Protein AF-M4DSP1-F1 (afdb_monomer_lite)

Organism: Brassica campestris (NCBI:txid3711)

Structure (mmCIF, N/CA/C/O backbone):
data_AF-M4DSP1-F1
#
_entry.id   AF-M4DSP1-F1
#
loop_
_atom_si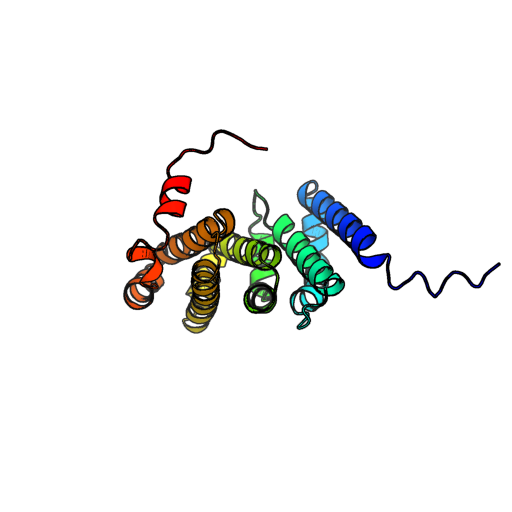te.group_PDB
_atom_site.id
_atom_site.type_symbol
_atom_site.label_atom_id
_atom_site.label_alt_id
_atom_site.label_comp_id
_atom_site.label_asym_id
_atom_site.label_entity_id
_atom_site.label_seq_id
_atom_site.pdbx_PDB_ins_code
_atom_site.Cartn_x
_atom_site.Cartn_y
_atom_site.Cartn_z
_atom_site.occupancy
_atom_site.B_iso_or_equiv
_atom_site.auth_seq_id
_atom_site.auth_comp_id
_atom_site.auth_asym_id
_atom_site.auth_atom_id
_atom_site.pdbx_PDB_model_num
ATOM 1 N N . MET A 1 1 ? 12.365 43.426 -16.213 1.00 35.31 1 MET A N 1
ATOM 2 C CA . MET A 1 1 ? 13.052 42.113 -16.230 1.00 35.31 1 MET A CA 1
ATOM 3 C C . MET A 1 1 ? 12.068 41.027 -15.785 1.00 35.31 1 MET A C 1
ATOM 5 O O . MET A 1 1 ? 12.216 40.420 -14.736 1.00 35.31 1 MET A O 1
ATOM 9 N N . ILE A 1 2 ? 10.994 40.877 -16.568 1.00 25.33 2 ILE A N 1
ATOM 10 C CA . ILE A 1 2 ? 9.759 40.142 -16.230 1.00 25.33 2 ILE A CA 1
ATOM 11 C C . ILE A 1 2 ? 9.630 38.838 -17.046 1.00 25.33 2 ILE A C 1
ATOM 13 O O . ILE A 1 2 ? 8.720 38.054 -16.828 1.00 25.33 2 ILE A O 1
ATOM 17 N N . ILE A 1 3 ? 10.596 38.520 -17.909 1.00 23.38 3 ILE A N 1
ATOM 18 C CA . ILE A 1 3 ? 10.571 37.312 -18.747 1.00 23.38 3 ILE A CA 1
ATOM 19 C C . ILE A 1 3 ? 11.774 36.436 -18.384 1.00 23.38 3 ILE A C 1
ATOM 21 O O . ILE A 1 3 ? 12.737 36.297 -19.126 1.00 23.38 3 ILE A O 1
ATOM 25 N N . LYS A 1 4 ? 11.739 35.925 -17.153 1.00 28.64 4 LYS A N 1
ATOM 26 C CA . LYS A 1 4 ? 12.544 34.783 -16.685 1.00 28.64 4 LYS A CA 1
ATOM 27 C C . LYS A 1 4 ? 11.719 33.920 -15.716 1.00 28.64 4 LYS A C 1
ATOM 29 O O . LYS A 1 4 ? 12.228 33.370 -14.755 1.00 28.64 4 LYS A O 1
ATOM 34 N N . ARG A 1 5 ? 10.394 33.912 -15.923 1.00 33.03 5 ARG A N 1
ATOM 35 C CA . ARG A 1 5 ? 9.385 33.398 -14.981 1.00 33.03 5 ARG A CA 1
ATOM 36 C C . ARG A 1 5 ? 8.471 32.327 -15.588 1.00 33.03 5 ARG A C 1
ATOM 38 O O . ARG A 1 5 ? 7.420 32.058 -15.024 1.00 33.03 5 ARG A O 1
ATOM 45 N N . VAL A 1 6 ? 8.848 31.746 -16.730 1.00 29.89 6 VAL A N 1
ATOM 46 C CA . VAL A 1 6 ? 8.009 30.757 -17.437 1.00 29.89 6 VAL A CA 1
ATOM 47 C C . VAL A 1 6 ? 8.780 29.494 -17.858 1.00 29.89 6 VAL A C 1
ATOM 49 O O . VAL A 1 6 ? 8.179 28.428 -17.852 1.00 29.89 6 VAL A O 1
ATOM 52 N N . ASP A 1 7 ? 10.103 29.546 -18.067 1.00 25.59 7 ASP A N 1
ATOM 53 C CA . ASP A 1 7 ? 10.891 28.342 -18.415 1.00 25.59 7 ASP A CA 1
ATOM 54 C C . ASP A 1 7 ? 11.457 27.557 -17.210 1.00 25.59 7 ASP A C 1
ATOM 56 O O . ASP A 1 7 ? 11.808 26.386 -17.342 1.00 25.59 7 ASP A O 1
ATOM 60 N N . ASP A 1 8 ? 11.452 28.127 -15.999 1.00 30.69 8 ASP A N 1
ATOM 61 C CA . ASP A 1 8 ? 11.937 27.451 -14.775 1.00 30.69 8 ASP A CA 1
ATOM 62 C C . ASP A 1 8 ? 10.885 26.543 -14.098 1.00 30.69 8 ASP A C 1
ATOM 64 O O . ASP A 1 8 ? 11.079 26.063 -12.974 1.00 30.69 8 ASP A O 1
ATOM 68 N N . LEU A 1 9 ? 9.758 26.277 -14.771 1.00 36.09 9 LEU A N 1
ATOM 69 C CA . LEU A 1 9 ? 8.684 25.439 -14.230 1.00 36.09 9 LEU A CA 1
ATOM 70 C C . LEU A 1 9 ? 8.892 23.933 -14.460 1.00 36.09 9 LEU A C 1
ATOM 72 O O . LEU A 1 9 ? 8.188 23.141 -13.845 1.00 36.09 9 LEU A O 1
ATOM 76 N N . HIS A 1 10 ? 9.848 23.511 -15.296 1.00 39.12 10 HIS A N 1
ATOM 77 C CA . HIS A 1 10 ? 10.003 22.088 -15.646 1.00 39.12 10 HIS A CA 1
ATOM 78 C C . HIS A 1 10 ? 11.045 21.310 -14.823 1.00 39.12 10 HIS A C 1
ATOM 80 O O . HIS A 1 10 ? 10.949 20.089 -14.748 1.00 39.12 10 HIS A O 1
ATOM 86 N N . ASN A 1 11 ? 11.988 21.974 -14.140 1.00 39.09 11 ASN A N 1
ATOM 87 C CA . ASN A 1 11 ? 13.101 21.286 -13.455 1.00 39.09 11 ASN A CA 1
ATOM 88 C C . ASN A 1 11 ? 13.122 21.426 -11.920 1.00 39.09 11 ASN A C 1
ATOM 90 O O . ASN A 1 11 ? 13.936 20.780 -11.262 1.00 39.09 11 ASN A O 1
ATOM 94 N N . THR A 1 12 ? 12.215 22.210 -11.331 1.00 41.31 12 THR A N 1
ATOM 95 C CA . THR A 1 12 ? 12.248 22.552 -9.888 1.00 41.31 12 THR A CA 1
ATOM 96 C C . THR A 1 12 ? 11.113 21.922 -9.074 1.00 41.31 12 THR A C 1
ATOM 98 O O . THR A 1 12 ? 11.076 22.040 -7.849 1.00 41.31 12 THR A O 1
ATOM 101 N N . ILE A 1 13 ? 10.182 21.232 -9.733 1.00 50.69 13 ILE A N 1
ATOM 102 C CA . ILE A 1 13 ? 9.041 20.585 -9.074 1.00 50.69 13 ILE A CA 1
ATOM 103 C C . ILE A 1 13 ? 9.476 19.409 -8.171 1.00 50.69 13 ILE A C 1
ATOM 105 O O . ILE A 1 13 ? 8.942 19.322 -7.069 1.00 50.69 13 ILE A O 1
ATOM 109 N N . PRO A 1 14 ? 10.468 18.552 -8.512 1.00 53.66 14 PRO A N 1
ATOM 110 C CA . PRO A 1 14 ? 10.760 17.371 -7.695 1.00 53.66 14 PRO A CA 1
ATOM 111 C C . PRO A 1 14 ? 11.237 17.683 -6.269 1.00 53.66 14 PRO A C 1
ATOM 113 O O . PRO A 1 14 ? 10.830 16.995 -5.346 1.00 53.66 14 PRO A O 1
ATOM 116 N N . SER A 1 15 ? 12.055 18.718 -6.050 1.00 51.09 15 SER A N 1
ATOM 117 C CA . SER A 1 15 ? 12.641 19.008 -4.725 1.00 51.09 15 SER A CA 1
ATOM 118 C C . SER A 1 15 ? 11.762 19.897 -3.836 1.00 51.09 15 SER A C 1
ATOM 120 O O . SER A 1 15 ? 11.715 19.729 -2.614 1.00 51.09 15 SER A O 1
ATOM 122 N N . THR A 1 16 ? 11.034 20.845 -4.429 1.00 55.81 16 THR A N 1
ATOM 123 C CA . THR A 1 16 ? 10.108 21.723 -3.691 1.00 55.81 16 THR A CA 1
ATOM 124 C C . THR A 1 16 ? 8.801 21.013 -3.342 1.00 55.81 16 THR A C 1
ATOM 126 O O . THR A 1 16 ? 8.257 21.210 -2.255 1.00 55.81 16 THR A O 1
ATOM 129 N N . PHE A 1 17 ? 8.314 20.133 -4.217 1.00 61.12 17 PHE A N 1
ATOM 130 C CA . PHE A 1 17 ? 7.142 19.312 -3.930 1.00 61.12 17 PHE A CA 1
ATOM 131 C C . PHE A 1 17 ? 7.431 18.268 -2.846 1.00 61.12 17 PHE A C 1
ATOM 133 O O . PHE A 1 17 ? 6.652 18.120 -1.910 1.00 61.12 17 PHE A O 1
ATOM 140 N N . ASP A 1 18 ? 8.585 17.601 -2.907 1.00 61.12 18 ASP A N 1
ATOM 141 C CA . ASP A 1 18 ? 8.962 16.594 -1.910 1.00 61.12 18 ASP A CA 1
ATOM 142 C C . ASP A 1 18 ? 9.133 17.221 -0.513 1.00 61.12 18 ASP A C 1
ATOM 144 O O . ASP A 1 18 ? 8.544 16.762 0.465 1.00 61.12 18 ASP A O 1
ATOM 148 N N . SER A 1 19 ? 9.803 18.378 -0.426 1.00 63.75 19 SER A N 1
ATOM 149 C CA . SER A 1 19 ? 9.938 19.117 0.841 1.00 63.75 19 SER A CA 1
ATOM 150 C C . SER A 1 19 ? 8.605 19.634 1.397 1.00 63.75 19 SER A C 1
ATOM 152 O O . SER A 1 19 ? 8.373 19.561 2.606 1.00 63.75 19 SER A O 1
ATOM 154 N N . THR A 1 20 ? 7.687 20.115 0.553 1.00 71.12 20 THR A N 1
ATOM 155 C CA . THR A 1 20 ? 6.356 20.557 1.008 1.00 71.12 20 THR A CA 1
ATOM 156 C C . THR A 1 20 ? 5.481 19.394 1.474 1.00 71.12 20 THR A C 1
ATOM 158 O O . THR A 1 20 ? 4.843 19.505 2.524 1.00 71.12 20 THR A O 1
ATOM 161 N N . LEU A 1 21 ? 5.493 18.256 0.774 1.00 74.06 21 LEU A N 1
ATOM 162 C CA . LEU A 1 21 ? 4.788 17.048 1.208 1.00 74.06 21 LEU A CA 1
ATOM 163 C C . LEU A 1 21 ? 5.369 16.452 2.488 1.00 74.06 21 LEU A C 1
ATOM 165 O O . LEU A 1 21 ? 4.619 15.972 3.344 1.00 74.06 21 LEU A O 1
ATOM 169 N N . GLN A 1 22 ? 6.687 16.506 2.656 1.00 68.06 22 GLN A N 1
ATOM 170 C CA . GLN A 1 22 ? 7.340 16.040 3.870 1.00 68.06 22 GLN A CA 1
ATOM 171 C C . GLN A 1 22 ? 7.019 16.941 5.066 1.00 68.06 22 GLN A C 1
ATOM 173 O O . GLN A 1 22 ? 6.703 16.439 6.150 1.00 68.06 22 GLN A O 1
ATOM 178 N N . ASN A 1 23 ? 6.984 18.260 4.866 1.00 72.44 23 ASN A N 1
ATOM 179 C CA . ASN A 1 23 ? 6.530 19.208 5.884 1.00 72.44 23 ASN A CA 1
ATOM 180 C C . ASN A 1 23 ? 5.064 18.958 6.264 1.00 72.44 23 ASN A C 1
ATOM 182 O O . ASN A 1 23 ? 4.754 18.824 7.448 1.00 72.44 23 ASN A O 1
ATOM 186 N N . LEU A 1 24 ? 4.177 18.792 5.276 1.00 74.75 24 LEU A N 1
ATOM 187 C CA . LEU A 1 24 ? 2.768 18.458 5.504 1.00 74.75 24 LEU A CA 1
ATOM 188 C C . LEU A 1 24 ? 2.621 17.156 6.306 1.00 74.75 24 LEU A C 1
ATOM 190 O O . LEU A 1 24 ? 1.900 17.115 7.303 1.00 74.75 24 LEU A O 1
ATOM 194 N N . SER A 1 25 ? 3.345 16.108 5.910 1.00 70.62 25 SER A N 1
ATOM 195 C CA . SER A 1 25 ? 3.349 14.808 6.588 1.00 70.62 25 SER A CA 1
ATOM 196 C C . SER A 1 25 ? 3.797 14.928 8.045 1.00 70.62 25 SER A C 1
ATOM 198 O O . SER A 1 25 ? 3.190 14.338 8.945 1.00 70.62 25 SER A O 1
ATOM 200 N N . THR A 1 26 ? 4.825 15.739 8.298 1.00 72.62 26 THR A N 1
ATOM 201 C CA . THR A 1 26 ? 5.352 15.994 9.643 1.00 72.62 26 THR A CA 1
ATOM 202 C C . THR A 1 26 ? 4.330 16.734 10.503 1.00 72.62 26 THR A C 1
ATOM 204 O O . THR A 1 26 ? 4.095 16.327 11.643 1.00 72.62 26 THR A O 1
ATOM 207 N N . CYS A 1 27 ? 3.657 17.749 9.951 1.00 75.88 27 CYS A N 1
ATOM 208 C CA . CYS A 1 27 ? 2.590 18.486 10.630 1.00 75.88 27 CYS A CA 1
ATOM 209 C C . CYS A 1 27 ? 1.398 17.587 10.986 1.00 75.88 27 CYS A C 1
ATOM 211 O O . CYS A 1 27 ? 0.928 17.613 12.122 1.00 75.88 27 CYS A O 1
ATOM 213 N N . ILE A 1 28 ? 0.930 16.762 10.047 1.00 76.69 28 ILE A N 1
ATOM 214 C CA . ILE A 1 28 ? -0.184 15.829 10.276 1.00 76.69 28 ILE A CA 1
ATOM 215 C C . ILE A 1 28 ? 0.174 14.793 11.353 1.00 76.69 28 ILE A C 1
ATOM 217 O O . ILE A 1 28 ? -0.684 14.404 12.144 1.00 76.69 28 ILE A O 1
ATOM 221 N N . THR A 1 29 ? 1.437 14.360 11.401 1.00 71.12 29 THR A N 1
ATOM 222 C CA . THR A 1 29 ? 1.908 13.373 12.383 1.00 71.12 29 THR A CA 1
ATOM 223 C C . THR A 1 29 ? 2.019 13.967 13.790 1.00 71.12 29 THR A C 1
ATOM 225 O O . THR A 1 29 ? 1.632 13.313 14.754 1.00 71.12 29 THR A O 1
ATOM 228 N N . HIS A 1 30 ? 2.528 15.197 13.922 1.00 76.56 30 HIS A N 1
ATOM 229 C CA . HIS A 1 30 ? 2.762 15.826 15.229 1.00 76.56 30 HIS A CA 1
ATOM 230 C C . HIS A 1 30 ? 1.501 16.427 15.860 1.00 76.56 30 HIS A C 1
ATOM 232 O O . HIS A 1 30 ? 1.425 16.510 17.083 1.00 76.56 30 HIS A O 1
ATOM 238 N N . TYR A 1 31 ? 0.510 16.827 15.055 1.00 81.12 31 TYR A N 1
ATOM 239 C CA . TYR A 1 31 ? -0.688 17.520 15.535 1.00 81.12 31 TYR A CA 1
ATOM 240 C C . TYR A 1 31 ? -1.971 16.743 15.178 1.00 81.12 31 TYR A C 1
ATOM 242 O O . TYR A 1 31 ? -2.524 16.919 14.085 1.00 81.12 31 TYR A O 1
ATOM 250 N N . PRO A 1 32 ? -2.506 15.914 16.100 1.00 78.06 32 PRO A N 1
ATOM 251 C CA . PRO A 1 32 ? -3.707 15.106 15.865 1.00 78.06 32 PRO A CA 1
ATOM 252 C C . PRO A 1 32 ? -4.947 15.927 15.483 1.00 78.06 32 PRO A C 1
ATOM 254 O O . PRO A 1 32 ? -5.767 15.479 14.681 1.00 78.06 32 PRO A O 1
ATOM 257 N N . GLU A 1 33 ? -5.082 17.148 16.009 1.00 81.38 33 GLU A N 1
ATOM 258 C CA . GLU A 1 33 ? -6.171 18.057 15.635 1.00 81.38 33 GLU A CA 1
ATOM 259 C C . GLU A 1 33 ? -6.120 18.435 14.153 1.00 81.38 33 GLU A C 1
ATOM 261 O O . GLU A 1 33 ? -7.145 18.411 13.468 1.00 81.38 33 GLU A O 1
ATOM 266 N N . THR A 1 34 ? -4.925 18.733 13.639 1.00 84.19 34 THR A N 1
ATOM 267 C CA . THR A 1 34 ? -4.703 19.054 12.227 1.00 84.19 34 THR A CA 1
ATOM 268 C C . THR A 1 34 ? -5.037 17.858 11.351 1.00 84.19 34 THR A C 1
ATOM 270 O O . THR A 1 34 ? -5.738 18.020 10.357 1.00 84.19 34 THR A O 1
ATOM 273 N N . ARG A 1 35 ? -4.633 16.645 11.752 1.00 82.56 35 ARG A N 1
ATOM 274 C CA . ARG A 1 35 ? -5.010 15.400 11.061 1.00 82.56 35 ARG A CA 1
ATOM 275 C C . ARG A 1 35 ? -6.528 15.241 10.959 1.00 82.56 35 ARG A C 1
ATOM 277 O O . ARG A 1 35 ? -7.040 14.910 9.894 1.00 82.56 35 ARG A O 1
ATOM 284 N N . ASN A 1 36 ? -7.259 15.526 12.033 1.00 84.62 36 ASN A N 1
ATOM 285 C CA . ASN A 1 36 ? -8.718 15.433 12.034 1.00 84.62 36 ASN A CA 1
ATOM 286 C C . ASN A 1 36 ? -9.375 16.503 11.154 1.00 84.62 36 ASN A C 1
ATOM 288 O O . ASN A 1 36 ? -10.341 16.203 10.458 1.00 84.62 36 ASN A O 1
ATOM 292 N N . ARG A 1 37 ? -8.856 17.738 11.141 1.00 87.31 37 ARG A N 1
ATOM 293 C CA . ARG A 1 37 ? -9.325 18.784 10.212 1.00 87.31 37 ARG A CA 1
ATOM 294 C C . ARG A 1 37 ? -9.027 18.421 8.758 1.00 87.31 37 ARG A C 1
ATOM 296 O O . ARG A 1 37 ? -9.879 18.622 7.904 1.00 87.31 37 ARG A O 1
ATOM 303 N N . PHE A 1 38 ? -7.861 17.835 8.501 1.00 86.50 38 PHE A N 1
ATOM 304 C CA . PHE A 1 38 ? -7.448 17.357 7.185 1.00 86.50 38 PHE A CA 1
ATOM 305 C C . PHE A 1 38 ? -8.389 16.269 6.654 1.00 86.50 38 PHE A C 1
ATOM 307 O O . PHE A 1 38 ? -8.835 16.350 5.514 1.00 86.50 38 PHE A O 1
ATOM 314 N N . LEU A 1 39 ? -8.757 15.303 7.505 1.00 87.88 39 LEU A N 1
ATOM 315 C CA . LEU A 1 39 ? -9.768 14.290 7.188 1.00 87.88 39 LEU A CA 1
ATOM 316 C C . LEU A 1 39 ? -11.152 14.902 6.950 1.00 87.88 39 LEU A C 1
ATOM 318 O O . LEU A 1 39 ? -11.801 14.558 5.975 1.00 87.88 39 LEU A O 1
ATOM 322 N N . LYS A 1 40 ? -11.601 15.817 7.819 1.00 88.38 40 LYS A N 1
ATOM 323 C CA . LYS A 1 40 ? -12.917 16.472 7.691 1.00 88.38 40 LYS A CA 1
ATOM 324 C C . LYS A 1 40 ? -13.054 17.327 6.431 1.00 88.38 40 LYS A C 1
ATOM 326 O O . LYS A 1 40 ? -14.171 17.578 6.003 1.00 88.38 40 LYS A O 1
ATOM 331 N N . ALA A 1 41 ? -11.939 17.807 5.890 1.00 91.62 41 ALA A N 1
ATOM 332 C CA . ALA A 1 41 ? -11.898 18.586 4.660 1.00 91.62 41 ALA A CA 1
ATOM 333 C C . ALA A 1 41 ? -11.734 17.712 3.401 1.00 91.62 41 ALA A C 1
ATOM 335 O O . ALA A 1 41 ? -11.473 18.253 2.330 1.00 91.62 41 ALA A O 1
ATOM 336 N N . ASP A 1 42 ? -11.805 16.381 3.533 1.00 89.88 42 ASP A N 1
ATOM 337 C CA . ASP A 1 42 ? -11.576 15.399 2.465 1.00 89.88 42 ASP A CA 1
ATOM 338 C C . ASP A 1 42 ? -10.244 15.586 1.710 1.00 89.88 42 ASP A C 1
ATOM 340 O O . ASP A 1 42 ? -10.053 15.091 0.596 1.00 89.88 42 ASP A O 1
ATOM 344 N N . MET A 1 43 ? -9.270 16.253 2.341 1.00 90.50 43 MET A N 1
ATOM 345 C CA . MET A 1 43 ? -7.977 16.582 1.733 1.00 90.50 43 MET A CA 1
ATOM 346 C C . MET A 1 43 ? -7.190 15.359 1.234 1.00 90.50 43 MET A C 1
ATOM 348 O O . MET A 1 43 ? -6.557 15.469 0.183 1.00 90.50 43 MET A O 1
ATOM 352 N N . PRO A 1 44 ? -7.230 14.174 1.885 1.00 89.88 44 PRO A N 1
ATOM 353 C CA . PRO A 1 44 ? -6.539 12.998 1.362 1.00 89.88 44 PRO A CA 1
ATOM 354 C C . PRO A 1 44 ? -6.996 12.562 -0.039 1.00 89.88 44 PRO A C 1
ATOM 356 O O . PRO A 1 44 ? -6.221 11.918 -0.742 1.00 89.88 44 PRO A O 1
ATOM 359 N N . THR A 1 45 ? -8.224 12.889 -0.464 1.00 91.50 45 THR A N 1
ATOM 360 C CA . THR A 1 45 ? -8.733 12.459 -1.782 1.00 91.50 45 THR A CA 1
ATOM 361 C C . THR A 1 45 ? -7.996 13.122 -2.945 1.00 91.50 45 THR A C 1
ATOM 363 O O . THR A 1 45 ? -7.825 12.499 -3.991 1.00 91.50 45 THR A O 1
ATOM 366 N N . TYR A 1 46 ? -7.450 14.327 -2.745 1.00 91.12 46 TYR A N 1
ATOM 367 C CA . TYR A 1 46 ? -6.639 15.030 -3.745 1.00 91.12 46 TYR A CA 1
ATOM 368 C C . TYR A 1 46 ? -5.321 14.312 -4.074 1.00 91.12 46 TYR A C 1
ATOM 370 O O . TYR A 1 46 ? -4.734 14.559 -5.126 1.00 91.12 46 TYR A O 1
ATOM 378 N N . PHE A 1 47 ? -4.860 13.400 -3.213 1.00 91.00 47 PHE A N 1
ATOM 379 C CA . PHE A 1 47 ? -3.641 12.623 -3.449 1.00 91.00 47 PHE A CA 1
ATOM 380 C C . PHE A 1 47 ? -3.887 11.369 -4.293 1.00 91.00 47 PHE A C 1
ATOM 382 O O . PHE A 1 47 ? -2.942 10.829 -4.861 1.00 91.00 47 PHE A O 1
ATOM 389 N N . TYR A 1 48 ? -5.131 10.904 -4.426 1.00 93.25 48 TYR A N 1
ATOM 390 C CA . TYR A 1 48 ? -5.431 9.672 -5.163 1.00 93.25 48 TYR A CA 1
ATOM 391 C C . TYR A 1 48 ? -5.144 9.757 -6.665 1.00 93.25 48 TYR A C 1
ATOM 393 O O . TYR A 1 48 ? -4.515 8.831 -7.177 1.00 93.25 48 TYR A O 1
ATOM 401 N N . PRO A 1 49 ? -5.455 10.862 -7.372 1.00 92.56 49 PRO A N 1
ATOM 402 C CA . PRO A 1 49 ? -5.014 11.030 -8.756 1.00 92.56 49 PRO A CA 1
ATOM 403 C C . PRO A 1 49 ? -3.489 10.960 -8.917 1.00 92.56 49 PRO A C 1
ATOM 405 O O . PRO A 1 49 ? -3.005 10.455 -9.924 1.00 92.56 49 PRO A O 1
ATOM 408 N N . LEU A 1 50 ? -2.728 11.425 -7.916 1.00 91.12 50 LEU A N 1
ATOM 409 C CA . LEU A 1 50 ? -1.262 11.357 -7.917 1.00 91.12 50 LEU A CA 1
ATOM 410 C C . LEU A 1 50 ? -0.754 9.930 -7.661 1.00 91.12 50 LEU A C 1
ATOM 412 O O . LEU A 1 50 ? 0.242 9.510 -8.246 1.00 91.12 50 LEU A O 1
ATOM 416 N N . MET A 1 51 ? -1.453 9.164 -6.818 1.00 92.00 51 MET A N 1
ATOM 417 C CA . MET A 1 51 ? -1.176 7.741 -6.590 1.00 92.00 51 MET A CA 1
ATOM 418 C C . MET A 1 51 ? -1.429 6.890 -7.849 1.00 92.00 51 MET A C 1
ATOM 420 O O . MET A 1 51 ? -0.684 5.943 -8.108 1.00 92.00 51 MET A O 1
ATOM 424 N N . ASP A 1 52 ? -2.429 7.267 -8.649 1.00 91.75 52 ASP A N 1
ATOM 425 C CA . ASP A 1 52 ? -2.895 6.534 -9.834 1.00 91.75 52 ASP A CA 1
ATOM 426 C C . ASP A 1 52 ? -2.225 6.930 -11.156 1.00 91.75 52 ASP A C 1
ATOM 428 O O . ASP A 1 52 ? -2.602 6.420 -12.216 1.00 91.75 52 ASP A O 1
ATOM 432 N N . ILE A 1 53 ? -1.219 7.811 -11.128 1.00 89.94 53 ILE A N 1
ATOM 433 C CA . ILE A 1 53 ? -0.468 8.178 -12.335 1.00 89.94 53 ILE A CA 1
ATOM 434 C C . ILE A 1 53 ? 0.052 6.898 -13.004 1.00 89.94 53 ILE A C 1
ATOM 436 O O . ILE A 1 53 ? 0.762 6.122 -12.373 1.00 89.94 53 ILE A O 1
ATOM 440 N N . ASN A 1 54 ? -0.265 6.683 -14.284 1.00 90.62 54 ASN A N 1
ATOM 441 C CA . ASN A 1 54 ? 0.105 5.477 -15.044 1.00 90.62 54 ASN A CA 1
ATOM 442 C C . ASN A 1 54 ? 1.417 5.619 -15.839 1.00 90.62 54 ASN A C 1
ATOM 444 O O . ASN A 1 54 ? 1.638 4.905 -16.812 1.00 90.62 54 ASN A O 1
ATOM 448 N N . LEU A 1 55 ? 2.274 6.557 -15.439 1.00 87.50 55 LEU A N 1
ATOM 449 C CA . LEU A 1 55 ? 3.535 6.882 -16.105 1.00 87.50 55 LEU A CA 1
ATOM 450 C C . LEU A 1 55 ? 4.718 6.607 -15.174 1.00 87.50 55 LEU A C 1
ATOM 452 O O . LEU A 1 55 ? 4.598 6.735 -13.956 1.00 87.50 55 LEU A O 1
ATOM 456 N N . THR A 1 56 ? 5.855 6.219 -15.744 1.00 86.31 56 THR A N 1
ATOM 457 C CA . THR A 1 56 ? 7.072 5.848 -14.999 1.00 86.31 56 THR A CA 1
ATOM 458 C C . THR A 1 56 ? 8.171 6.906 -15.089 1.00 86.31 56 THR A C 1
ATOM 460 O O . THR A 1 56 ? 9.296 6.659 -14.657 1.00 86.31 56 THR A O 1
ATOM 463 N N . ASP A 1 57 ? 7.876 8.079 -15.657 1.00 88.88 57 ASP A N 1
ATOM 464 C CA . ASP A 1 57 ? 8.817 9.195 -15.700 1.00 88.88 57 ASP A CA 1
ATOM 465 C C . ASP A 1 57 ? 9.243 9.583 -14.284 1.00 88.88 57 ASP A C 1
ATOM 467 O O . ASP A 1 57 ? 8.411 9.749 -13.391 1.00 88.88 57 ASP A O 1
ATOM 471 N N . LYS A 1 58 ? 10.548 9.782 -14.084 1.00 84.62 58 LYS A N 1
ATOM 472 C CA . LYS A 1 58 ? 11.139 10.101 -12.776 1.00 84.62 58 LYS A CA 1
ATOM 473 C C . LYS A 1 58 ? 10.389 11.189 -11.979 1.00 84.62 58 LYS A C 1
ATOM 475 O O . LYS A 1 58 ? 10.123 10.943 -10.805 1.00 84.62 58 LYS A O 1
ATOM 480 N N . PRO A 1 59 ? 10.017 12.359 -12.543 1.00 84.81 59 PRO A N 1
ATOM 481 C CA . PRO A 1 59 ? 9.271 13.364 -11.782 1.00 84.81 59 PRO A CA 1
ATOM 482 C C . PRO A 1 59 ? 7.884 12.872 -11.346 1.00 84.81 59 PRO A C 1
ATOM 484 O O . PRO A 1 59 ? 7.451 13.178 -10.240 1.00 84.81 59 PRO A O 1
ATOM 487 N N . LEU A 1 60 ? 7.205 12.079 -12.176 1.00 86.88 60 LEU A N 1
ATOM 488 C CA . LEU A 1 60 ? 5.881 11.534 -11.876 1.00 86.88 60 LEU A CA 1
ATOM 489 C C . LEU A 1 60 ? 5.944 10.407 -10.839 1.00 86.88 60 LEU A C 1
ATOM 491 O O . LEU A 1 60 ? 5.064 10.308 -9.985 1.00 86.88 60 LEU A O 1
ATOM 495 N N . GLU A 1 61 ? 7.012 9.609 -10.853 1.00 85.94 61 GLU A N 1
ATOM 496 C CA . GLU A 1 61 ? 7.298 8.641 -9.792 1.00 85.94 61 GLU A CA 1
ATOM 497 C C . GLU A 1 61 ? 7.490 9.342 -8.442 1.00 85.94 61 GLU A C 1
ATOM 499 O O . GLU A 1 61 ? 6.917 8.909 -7.445 1.00 85.94 61 GLU A O 1
ATOM 504 N N . CYS A 1 62 ? 8.232 10.457 -8.410 1.00 84.88 62 CYS A N 1
ATOM 505 C CA . CYS A 1 62 ? 8.397 11.263 -7.198 1.00 84.88 62 CYS A CA 1
ATOM 506 C C . CYS A 1 62 ? 7.052 11.799 -6.681 1.00 84.88 62 CYS A C 1
ATOM 508 O O . CYS A 1 62 ? 6.798 11.736 -5.479 1.00 84.88 62 CYS A O 1
ATOM 510 N N . LEU A 1 63 ? 6.164 12.267 -7.569 1.00 88.44 63 LEU A N 1
ATOM 511 C CA . LEU A 1 63 ? 4.813 12.693 -7.178 1.00 88.44 63 LEU A CA 1
ATOM 512 C C . LEU A 1 63 ? 4.014 11.536 -6.563 1.00 88.44 63 LEU A C 1
ATOM 514 O O . LEU A 1 63 ? 3.401 11.710 -5.506 1.00 88.44 63 LEU A O 1
ATOM 518 N N . ARG A 1 64 ? 4.048 10.352 -7.192 1.00 88.88 64 ARG A N 1
ATOM 519 C CA . ARG A 1 64 ? 3.370 9.151 -6.683 1.00 88.88 64 ARG A CA 1
ATOM 520 C C . ARG A 1 64 ? 3.901 8.764 -5.304 1.00 88.88 64 ARG A C 1
ATOM 522 O O . ARG A 1 64 ? 3.115 8.522 -4.388 1.00 88.88 64 ARG A O 1
ATOM 529 N N . LEU A 1 65 ? 5.224 8.730 -5.152 1.00 87.06 65 LEU A N 1
ATOM 530 C CA . LEU A 1 65 ? 5.898 8.378 -3.906 1.00 87.06 65 LEU A CA 1
ATOM 531 C C . LEU A 1 65 ? 5.553 9.361 -2.783 1.00 87.06 65 LEU A C 1
ATOM 533 O O . LEU A 1 65 ? 5.211 8.933 -1.682 1.00 87.06 65 LEU A O 1
ATOM 537 N N . GLY A 1 66 ? 5.579 10.663 -3.068 1.00 86.31 66 GLY A N 1
ATOM 538 C CA . GLY A 1 66 ? 5.211 11.700 -2.109 1.00 86.31 66 GLY A CA 1
ATOM 539 C C . GLY A 1 66 ? 3.750 11.587 -1.664 1.00 86.31 66 GLY A C 1
ATOM 540 O O . GLY A 1 66 ? 3.462 11.624 -0.466 1.00 86.31 66 GLY A O 1
ATOM 541 N N . ALA A 1 67 ? 2.826 11.373 -2.605 1.00 90.94 67 ALA A N 1
ATOM 542 C CA . ALA A 1 67 ? 1.406 11.174 -2.309 1.00 90.94 67 ALA A CA 1
ATOM 543 C C . ALA A 1 67 ? 1.167 9.945 -1.413 1.00 90.94 67 ALA A C 1
ATOM 545 O O . ALA A 1 67 ? 0.476 10.039 -0.396 1.00 90.94 67 ALA A O 1
ATOM 546 N N . LEU A 1 68 ? 1.805 8.813 -1.730 1.00 89.94 68 LEU A N 1
ATOM 547 C CA . LEU A 1 68 ? 1.811 7.623 -0.872 1.00 89.94 68 LEU A CA 1
ATOM 548 C C . LEU A 1 68 ? 2.403 7.930 0.510 1.00 89.94 68 LEU A C 1
ATOM 550 O O . LEU A 1 68 ? 1.879 7.468 1.523 1.00 89.94 68 LEU A O 1
ATOM 554 N N . GLY A 1 69 ? 3.471 8.726 0.557 1.00 88.81 69 GLY A N 1
ATOM 555 C CA . GLY A 1 69 ? 4.131 9.165 1.780 1.00 88.81 69 GLY A CA 1
ATOM 556 C C . GLY A 1 69 ? 3.183 9.897 2.727 1.00 88.81 69 GLY A C 1
ATOM 557 O O . GLY A 1 69 ? 3.123 9.539 3.904 1.00 88.81 69 GLY A O 1
ATOM 558 N N . VAL A 1 70 ? 2.396 10.856 2.233 1.00 88.31 70 VAL A N 1
ATOM 559 C CA . VAL A 1 70 ? 1.406 11.589 3.048 1.00 88.31 70 VAL A CA 1
ATOM 560 C C . VAL A 1 70 ? 0.392 10.627 3.672 1.00 88.31 70 VAL A C 1
ATOM 562 O O . VAL A 1 70 ? 0.181 10.647 4.887 1.00 88.31 70 VAL A O 1
ATOM 565 N N . ILE A 1 71 ? -0.183 9.727 2.867 1.00 90.38 71 ILE A N 1
ATOM 566 C CA . ILE A 1 71 ? -1.156 8.731 3.342 1.00 90.38 71 ILE A CA 1
ATOM 567 C C . ILE A 1 71 ? -0.523 7.773 4.363 1.00 90.38 71 ILE A C 1
ATOM 569 O O . ILE A 1 71 ? -1.124 7.465 5.394 1.00 90.38 71 ILE A O 1
ATOM 573 N N . ALA A 1 72 ? 0.708 7.322 4.124 1.00 88.62 72 ALA A N 1
ATOM 574 C CA . ALA A 1 72 ? 1.429 6.445 5.040 1.00 88.62 72 ALA A CA 1
ATOM 575 C C . ALA A 1 72 ? 1.718 7.119 6.391 1.00 88.62 72 ALA A C 1
ATOM 577 O O . ALA A 1 72 ? 1.573 6.480 7.436 1.00 88.62 72 ALA A O 1
ATOM 578 N N . HIS A 1 73 ? 2.070 8.408 6.395 1.00 84.44 73 HIS A N 1
ATOM 579 C CA . HIS A 1 73 ? 2.285 9.170 7.627 1.00 84.44 73 HIS A CA 1
ATOM 580 C C . HIS A 1 73 ? 1.001 9.319 8.451 1.00 84.44 73 HIS A C 1
ATOM 582 O O . HIS A 1 73 ? 1.054 9.217 9.675 1.00 84.44 73 HIS A O 1
ATOM 588 N N . MET A 1 74 ? -0.166 9.449 7.810 1.00 83.88 74 MET A N 1
ATOM 589 C CA . MET A 1 74 ? -1.458 9.462 8.516 1.00 83.88 74 MET A CA 1
ATOM 590 C C . MET A 1 74 ? -1.738 8.162 9.284 1.00 83.88 74 MET A C 1
ATOM 592 O O . MET A 1 74 ? -2.413 8.188 10.313 1.00 83.88 74 MET A O 1
ATOM 596 N N . LEU A 1 75 ? -1.211 7.037 8.792 1.00 83.19 75 LEU A N 1
ATOM 597 C CA . LEU A 1 75 ? -1.325 5.702 9.389 1.00 83.19 75 LEU A CA 1
ATOM 598 C C . LEU A 1 75 ? -0.211 5.386 10.406 1.00 83.19 75 LEU A C 1
ATOM 600 O O . LEU A 1 75 ? -0.174 4.279 10.960 1.00 83.19 75 LEU A O 1
ATOM 604 N N . LYS A 1 76 ? 0.716 6.323 10.651 1.00 76.25 76 LYS A N 1
ATOM 605 C CA . LYS A 1 76 ? 1.785 6.160 11.642 1.00 76.25 76 LYS A CA 1
ATOM 606 C C . LYS A 1 76 ? 1.196 6.155 13.060 1.00 76.25 76 LYS A C 1
ATOM 608 O O . LYS A 1 76 ? 0.159 6.755 13.327 1.00 76.25 76 LYS A O 1
ATOM 613 N N . LEU A 1 77 ? 1.826 5.387 13.951 1.00 63.31 77 LEU A N 1
ATOM 614 C CA . LEU A 1 77 ? 1.264 5.063 15.262 1.00 63.31 77 LEU A CA 1
ATOM 615 C C . LEU A 1 77 ? 1.244 6.268 16.226 1.00 63.31 77 LEU A C 1
ATOM 617 O O . LEU A 1 77 ? 2.191 7.053 16.204 1.00 63.31 77 LEU A O 1
ATOM 621 N N . PRO A 1 78 ? 0.239 6.348 17.122 1.00 63.62 78 PRO A N 1
ATOM 622 C CA . PRO A 1 78 ? -0.918 5.452 17.211 1.00 63.62 78 PRO A CA 1
ATOM 623 C C . PRO A 1 78 ? -1.916 5.702 16.065 1.00 63.62 78 PRO A C 1
ATOM 625 O O . PRO A 1 78 ? -2.328 6.835 15.808 1.00 63.62 78 PRO A O 1
ATOM 628 N N . ALA A 1 79 ? -2.275 4.624 15.357 1.00 63.69 79 ALA A N 1
ATOM 629 C CA . ALA A 1 79 ? -3.176 4.689 14.214 1.00 63.69 79 ALA A CA 1
ATOM 630 C C . ALA A 1 79 ? -4.598 4.918 14.727 1.00 63.69 79 ALA A C 1
ATOM 632 O O . ALA A 1 79 ? -5.146 4.086 15.449 1.00 63.69 79 ALA A O 1
ATOM 633 N N . ASP A 1 80 ? -5.171 6.060 14.368 1.00 76.19 80 ASP A N 1
ATOM 634 C CA . ASP A 1 80 ? -6.530 6.417 14.744 1.00 76.19 80 ASP A CA 1
ATOM 635 C C . ASP A 1 80 ? -7.523 5.615 13.897 1.00 76.19 80 ASP A C 1
ATOM 637 O O . ASP A 1 80 ? -7.463 5.628 12.662 1.00 76.19 80 ASP A O 1
ATOM 641 N N . THR A 1 81 ? -8.450 4.918 14.552 1.00 84.31 81 THR A N 1
ATOM 642 C CA . THR A 1 81 ? -9.510 4.153 13.885 1.00 84.31 81 THR A CA 1
ATOM 643 C C . THR A 1 81 ? -10.300 5.028 12.905 1.00 84.31 81 THR A C 1
ATOM 645 O O . THR A 1 81 ? -10.716 4.540 11.855 1.00 84.31 81 THR A O 1
ATOM 648 N N . ALA A 1 82 ? -10.452 6.330 13.180 1.00 87.50 82 ALA A N 1
ATOM 649 C CA . ALA A 1 82 ? -11.112 7.265 12.271 1.00 87.50 82 ALA A CA 1
ATOM 650 C C . ALA A 1 82 ? -10.375 7.417 10.928 1.00 87.50 82 ALA A C 1
ATOM 652 O O . ALA A 1 82 ? -11.023 7.433 9.881 1.00 87.50 82 ALA A O 1
ATOM 653 N N . VAL A 1 83 ? -9.036 7.459 10.940 1.00 89.50 83 VAL A N 1
ATOM 654 C CA . VAL A 1 83 ? -8.210 7.521 9.719 1.00 89.50 83 VAL A CA 1
ATOM 655 C C . VAL A 1 83 ? -8.407 6.255 8.896 1.00 89.50 83 VAL A C 1
ATOM 657 O O . VAL A 1 83 ? -8.626 6.327 7.689 1.00 89.50 83 VAL A O 1
ATOM 660 N N . VAL A 1 84 ? -8.360 5.084 9.539 1.00 91.31 84 VAL A N 1
ATOM 661 C CA . VAL A 1 84 ? -8.516 3.815 8.819 1.00 91.31 84 VAL A CA 1
ATOM 662 C C . VAL A 1 84 ? -9.900 3.703 8.201 1.00 91.31 84 VAL A C 1
ATOM 664 O O . VAL A 1 84 ? -10.011 3.356 7.027 1.00 91.31 84 VAL A O 1
ATOM 667 N N . ARG A 1 85 ? -10.947 4.045 8.956 1.00 91.44 85 ARG A N 1
ATOM 668 C CA . ARG A 1 85 ? -12.321 4.031 8.454 1.00 91.44 85 ARG A CA 1
ATOM 669 C C . ARG A 1 85 ? -12.490 4.946 7.249 1.00 91.44 85 ARG A C 1
ATOM 671 O O . ARG A 1 85 ? -13.095 4.541 6.262 1.00 91.44 85 ARG A O 1
ATOM 678 N N . TYR A 1 86 ? -11.917 6.144 7.314 1.00 92.56 86 TYR A N 1
ATOM 679 C CA . TYR A 1 86 ? -11.903 7.071 6.192 1.00 92.56 86 TYR A CA 1
ATOM 680 C C . TYR A 1 86 ? -11.232 6.447 4.960 1.00 92.56 86 TYR A C 1
ATOM 682 O O . TYR A 1 86 ? -11.880 6.314 3.928 1.00 92.56 86 TYR A O 1
ATOM 690 N N . LEU A 1 87 ? -9.983 5.976 5.080 1.00 93.00 87 LEU A N 1
ATOM 691 C CA . LEU A 1 87 ? -9.212 5.431 3.950 1.00 93.00 87 LEU A CA 1
ATOM 692 C C . LEU A 1 87 ? -9.875 4.210 3.305 1.00 93.00 87 LEU A C 1
ATOM 694 O O . LEU A 1 87 ? -9.774 3.988 2.098 1.00 93.00 87 LEU A O 1
ATOM 698 N N . VAL A 1 88 ? -10.539 3.400 4.122 1.00 92.25 88 VAL A N 1
ATOM 699 C CA . VAL A 1 88 ? -11.308 2.246 3.673 1.00 92.25 88 VAL A CA 1
ATOM 700 C C . VAL A 1 88 ? -12.561 2.674 2.899 1.00 92.25 88 VAL A C 1
ATOM 702 O O . VAL A 1 88 ? -12.854 2.097 1.850 1.00 92.25 88 VAL A O 1
ATOM 705 N N . ASN A 1 89 ? -13.281 3.690 3.380 1.00 91.75 89 ASN A N 1
ATOM 706 C CA . ASN A 1 89 ? -14.483 4.211 2.726 1.00 91.75 89 ASN A CA 1
ATOM 707 C C . ASN A 1 89 ? -14.169 4.933 1.411 1.00 91.75 89 ASN A C 1
ATOM 709 O O . ASN A 1 89 ? -14.961 4.873 0.476 1.00 91.75 89 ASN A O 1
ATOM 713 N N . THR A 1 90 ? -13.004 5.569 1.315 1.00 92.19 90 THR A N 1
ATOM 714 C CA . THR A 1 90 ? -12.549 6.287 0.119 1.00 92.19 90 THR A CA 1
ATOM 715 C C . THR A 1 90 ? -11.753 5.408 -0.853 1.00 92.19 90 THR A C 1
ATOM 717 O O . THR A 1 90 ? -11.136 5.920 -1.779 1.00 92.19 90 THR A O 1
ATOM 720 N N . SER A 1 91 ? -11.757 4.082 -0.674 1.00 90.88 91 SER A N 1
ATOM 721 C CA . SER A 1 91 ? -11.104 3.115 -1.573 1.00 90.88 91 SER A CA 1
ATOM 722 C C . SER A 1 91 ? -9.587 3.301 -1.749 1.00 90.88 91 SER A C 1
ATOM 724 O O . SER A 1 91 ? -9.023 2.924 -2.774 1.00 90.88 91 SER A O 1
ATOM 726 N N . CYS A 1 92 ? -8.880 3.776 -0.717 1.00 92.50 92 CYS A N 1
ATOM 727 C CA . CYS A 1 92 ? -7.421 3.969 -0.735 1.00 92.50 92 CYS A CA 1
ATOM 728 C C . CYS A 1 92 ? -6.634 2.724 -1.199 1.00 92.50 92 CYS A C 1
ATOM 730 O O . CYS A 1 92 ? -5.629 2.835 -1.904 1.00 92.50 92 CYS A O 1
ATOM 732 N N . LEU A 1 93 ? -7.109 1.522 -0.847 1.00 92.31 93 LEU A N 1
ATOM 733 C CA . LEU A 1 93 ? -6.489 0.255 -1.253 1.00 92.31 93 LEU A CA 1
ATOM 734 C C . LEU A 1 93 ? -6.492 0.054 -2.777 1.00 92.31 93 LEU A C 1
ATOM 736 O O . LEU A 1 93 ? -5.556 -0.543 -3.305 1.00 92.31 93 LEU A O 1
ATOM 740 N N . GLN A 1 94 ? -7.509 0.557 -3.485 1.00 93.12 94 GLN A N 1
ATOM 741 C CA . GLN A 1 94 ? -7.564 0.488 -4.947 1.00 93.12 94 GLN A CA 1
ATOM 742 C C . GLN A 1 94 ? -6.479 1.370 -5.570 1.00 93.12 94 GLN A C 1
ATOM 744 O O . GLN A 1 94 ? -5.746 0.897 -6.439 1.00 93.12 94 GLN A O 1
ATOM 749 N N . HIS A 1 95 ? -6.286 2.576 -5.033 1.00 93.81 95 HIS A N 1
ATOM 750 C CA . HIS A 1 95 ? -5.261 3.524 -5.480 1.00 93.81 95 HIS A CA 1
ATOM 751 C C . HIS A 1 95 ? -3.817 3.050 -5.212 1.00 93.81 95 HIS A C 1
ATOM 753 O O . HIS A 1 95 ? -2.864 3.473 -5.860 1.00 93.81 95 HIS A O 1
ATOM 759 N N . CYS A 1 96 ? -3.619 2.099 -4.292 1.00 94.31 96 CYS A N 1
ATOM 760 C CA . CYS A 1 96 ? -2.309 1.472 -4.076 1.00 94.31 96 CYS A CA 1
ATOM 761 C C . CYS A 1 96 ? -1.900 0.515 -5.215 1.00 94.31 96 CYS A C 1
ATOM 763 O O . CYS A 1 96 ? -0.726 0.151 -5.321 1.00 94.31 96 CYS A O 1
ATOM 765 N N . THR A 1 97 ? -2.837 0.104 -6.079 1.00 94.06 97 THR A N 1
ATOM 766 C CA . THR A 1 97 ? -2.584 -0.867 -7.158 1.00 94.06 97 THR A CA 1
ATOM 767 C C . THR A 1 97 ? -1.526 -0.373 -8.131 1.00 94.06 97 THR A C 1
ATOM 769 O O . THR A 1 97 ? -0.617 -1.124 -8.474 1.00 94.06 97 THR A O 1
ATOM 772 N N . LYS A 1 98 ? -1.598 0.897 -8.546 1.00 93.19 98 LYS A N 1
ATOM 773 C CA . LYS A 1 98 ? -0.674 1.453 -9.543 1.00 93.19 98 LYS A CA 1
ATOM 774 C C . LYS A 1 98 ? 0.755 1.524 -9.036 1.00 93.19 98 LYS A C 1
ATOM 776 O O . LYS A 1 98 ? 1.673 1.087 -9.728 1.00 93.19 98 LYS A O 1
ATOM 781 N N . ALA A 1 99 ? 0.937 1.936 -7.788 1.00 92.25 99 ALA A N 1
ATOM 782 C CA . ALA A 1 99 ? 2.234 1.876 -7.125 1.00 92.25 99 ALA A CA 1
ATOM 783 C C . ALA A 1 99 ? 2.810 0.448 -7.107 1.00 92.25 99 ALA A C 1
ATOM 785 O O . ALA A 1 99 ? 3.990 0.238 -7.394 1.00 92.25 99 ALA A O 1
ATOM 786 N N . ILE A 1 100 ? 1.964 -0.550 -6.836 1.00 93.88 100 ILE A N 1
ATOM 787 C CA . ILE A 1 100 ? 2.369 -1.958 -6.800 1.00 93.88 100 ILE A CA 1
ATOM 788 C C . ILE A 1 100 ? 2.729 -2.487 -8.191 1.00 93.88 100 ILE A C 1
ATOM 790 O O . ILE A 1 100 ? 3.731 -3.185 -8.328 1.00 93.88 100 ILE A O 1
ATOM 794 N N . GLU A 1 101 ? 1.967 -2.137 -9.224 1.00 92.62 101 GLU A N 1
ATOM 795 C CA . GLU A 1 101 ? 2.176 -2.631 -10.587 1.00 92.62 101 GLU A CA 1
ATOM 796 C C . GLU A 1 101 ? 3.391 -1.985 -11.256 1.00 92.62 101 GLU A C 1
ATOM 798 O O . GLU A 1 101 ? 4.319 -2.691 -11.645 1.00 92.62 101 GLU A O 1
ATOM 803 N N . ILE A 1 102 ? 3.436 -0.654 -11.324 1.00 91.12 102 ILE A N 1
ATOM 804 C CA . ILE A 1 102 ? 4.400 0.074 -12.168 1.00 91.12 102 ILE A CA 1
ATOM 805 C C . ILE A 1 102 ? 5.413 0.920 -11.388 1.00 91.12 102 ILE A C 1
ATOM 807 O O . ILE A 1 102 ? 6.387 1.374 -11.973 1.00 91.12 102 ILE A O 1
ATOM 811 N N . GLY A 1 103 ? 5.211 1.125 -10.083 1.00 88.25 103 GLY A N 1
ATOM 812 C CA . GLY A 1 103 ? 6.076 2.002 -9.285 1.00 88.25 103 GLY A CA 1
ATOM 813 C C . GLY A 1 103 ? 7.473 1.450 -9.003 1.00 88.25 103 GLY A C 1
ATOM 814 O O . GLY A 1 103 ? 7.754 0.267 -9.220 1.00 88.25 103 GLY A O 1
ATOM 815 N N . SER A 1 104 ? 8.336 2.299 -8.454 1.00 88.62 104 SER A N 1
ATOM 816 C CA . SER A 1 104 ? 9.658 1.912 -7.961 1.00 88.62 104 SER A CA 1
ATOM 817 C C . SER A 1 104 ? 9.570 0.969 -6.752 1.00 88.62 104 SER A C 1
ATOM 819 O O . SER A 1 104 ? 8.495 0.738 -6.184 1.00 88.62 104 SER A O 1
ATOM 821 N N . THR A 1 105 ? 10.710 0.422 -6.325 1.00 88.62 105 THR A N 1
ATOM 822 C CA . THR A 1 105 ? 10.805 -0.401 -5.107 1.00 88.62 105 THR A CA 1
ATOM 823 C C . THR A 1 105 ? 10.290 0.352 -3.876 1.00 88.62 105 THR A C 1
ATOM 825 O O . THR A 1 105 ? 9.607 -0.227 -3.029 1.00 88.62 105 THR A O 1
ATOM 828 N N . GLU A 1 106 ? 10.561 1.653 -3.788 1.00 86.62 106 GLU A N 1
ATOM 829 C CA . GLU A 1 106 ? 10.120 2.540 -2.712 1.00 86.62 106 GLU A CA 1
ATOM 830 C C . GLU A 1 106 ? 8.599 2.720 -2.743 1.00 86.62 106 GLU A C 1
ATOM 832 O O . GLU A 1 106 ? 7.936 2.466 -1.736 1.00 86.62 106 GLU A O 1
ATOM 837 N N . SER A 1 107 ? 8.025 3.049 -3.906 1.00 90.06 107 SER A N 1
ATOM 838 C CA . SER A 1 107 ? 6.572 3.188 -4.077 1.00 90.06 107 SER A CA 1
ATOM 839 C C . SER A 1 107 ? 5.836 1.891 -3.744 1.00 90.06 107 SER A C 1
ATOM 841 O O . SER A 1 107 ? 4.838 1.908 -3.018 1.00 90.06 107 SER A O 1
ATOM 843 N N . LYS A 1 108 ? 6.362 0.742 -4.193 1.00 93.06 108 LYS A N 1
ATOM 844 C CA . LYS A 1 108 ? 5.860 -0.593 -3.827 1.00 93.06 108 LYS A CA 1
ATOM 845 C C . LYS A 1 108 ? 5.907 -0.806 -2.314 1.00 93.06 108 LYS A C 1
ATOM 847 O O . LYS A 1 108 ? 4.932 -1.268 -1.729 1.00 93.06 108 LYS A O 1
ATOM 852 N N . THR A 1 109 ? 7.008 -0.434 -1.664 1.00 87.94 109 THR A N 1
ATOM 853 C CA . THR A 1 109 ? 7.185 -0.592 -0.213 1.00 87.94 109 THR A CA 1
ATOM 854 C C . THR A 1 109 ? 6.191 0.251 0.582 1.00 87.94 109 THR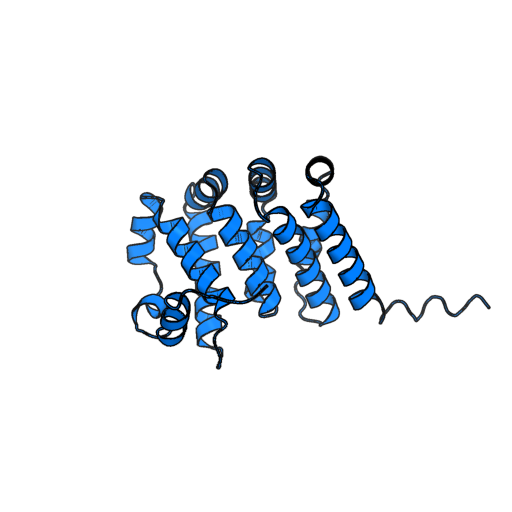 A C 1
ATOM 856 O O . THR A 1 109 ? 5.542 -0.277 1.488 1.00 87.94 109 THR A O 1
ATOM 859 N N . ILE A 1 110 ? 6.009 1.528 0.231 1.00 90.25 110 ILE A N 1
ATOM 860 C CA . ILE A 1 110 ? 5.049 2.404 0.920 1.00 90.25 110 ILE A CA 1
ATOM 861 C C . ILE A 1 110 ? 3.606 1.943 0.670 1.00 90.25 110 ILE A C 1
ATOM 863 O O . ILE A 1 110 ? 2.812 1.887 1.609 1.00 90.25 110 ILE A O 1
ATOM 867 N N . ALA A 1 111 ? 3.265 1.528 -0.552 1.00 93.50 111 ALA A N 1
ATOM 868 C CA . ALA A 1 111 ? 1.935 1.003 -0.863 1.00 93.50 111 ALA A CA 1
ATOM 869 C C . ALA A 1 111 ? 1.592 -0.237 -0.018 1.00 93.50 111 ALA A C 1
ATOM 871 O O . ALA A 1 111 ? 0.522 -0.308 0.589 1.00 93.50 111 ALA A O 1
ATOM 872 N N . VAL A 1 112 ? 2.518 -1.192 0.107 1.00 92.69 112 VAL A N 1
ATOM 873 C CA . VAL A 1 112 ? 2.312 -2.372 0.965 1.00 92.69 112 VAL A CA 1
ATOM 874 C C . VAL A 1 112 ? 2.271 -1.985 2.437 1.00 92.69 112 VAL A C 1
ATOM 876 O O . VAL A 1 112 ? 1.497 -2.567 3.192 1.00 92.69 112 VAL A O 1
ATOM 879 N N . PHE A 1 113 ? 3.054 -0.995 2.865 1.00 91.19 113 PHE A N 1
ATOM 880 C CA . PHE A 1 113 ? 2.979 -0.477 4.229 1.00 91.19 113 PHE A CA 1
ATOM 881 C C . PHE A 1 113 ? 1.575 0.047 4.561 1.00 91.19 113 PHE A C 1
ATOM 883 O O . PHE A 1 113 ? 1.038 -0.313 5.611 1.00 91.19 113 PHE A O 1
ATOM 890 N N . ILE A 1 114 ? 0.961 0.825 3.664 1.00 92.50 114 ILE A N 1
ATOM 891 C CA . ILE A 1 114 ? -0.414 1.333 3.813 1.00 92.50 114 ILE A CA 1
ATOM 892 C C . ILE A 1 114 ? -1.400 0.166 3.951 1.00 92.50 114 ILE A C 1
ATOM 894 O O . ILE A 1 114 ? -2.162 0.115 4.919 1.00 92.50 114 ILE A O 1
ATOM 898 N N . ILE A 1 115 ? -1.338 -0.809 3.035 1.00 94.00 115 ILE A N 1
ATOM 899 C CA . ILE A 1 115 ? -2.195 -2.007 3.055 1.00 94.00 115 ILE A CA 1
ATOM 900 C C . ILE A 1 115 ? -2.025 -2.771 4.376 1.00 94.00 115 ILE A C 1
ATOM 902 O O . ILE A 1 115 ? -3.007 -3.072 5.058 1.00 94.00 115 ILE A O 1
ATOM 906 N N . ASN A 1 116 ? -0.779 -3.033 4.777 1.00 91.25 116 ASN A N 1
ATOM 907 C CA . ASN A 1 116 ? -0.454 -3.745 6.007 1.00 91.25 116 ASN A CA 1
ATOM 908 C C . ASN A 1 116 ? -0.997 -3.012 7.240 1.00 91.25 116 ASN A C 1
ATOM 910 O O . ASN A 1 116 ? -1.568 -3.645 8.123 1.00 91.25 116 ASN A O 1
ATOM 914 N N . LYS A 1 117 ? -0.863 -1.680 7.297 1.00 89.69 117 LYS A N 1
ATOM 915 C CA . LYS A 1 117 ? -1.354 -0.870 8.420 1.00 89.69 117 LYS A CA 1
ATOM 916 C C . LYS A 1 117 ? -2.870 -0.855 8.522 1.00 89.69 117 LYS A C 1
ATOM 918 O O . LYS A 1 117 ? -3.382 -1.020 9.627 1.00 89.69 117 LYS A O 1
ATOM 923 N N . ILE A 1 118 ? -3.582 -0.739 7.402 1.00 92.25 118 ILE A N 1
ATOM 924 C CA . ILE A 1 118 ? -5.045 -0.866 7.378 1.00 92.25 118 ILE A CA 1
ATOM 925 C C . ILE A 1 118 ? -5.448 -2.249 7.912 1.00 92.25 118 ILE A C 1
ATOM 927 O O . ILE A 1 118 ? -6.276 -2.350 8.818 1.00 92.25 118 ILE A O 1
ATOM 931 N N . MET A 1 119 ? -4.804 -3.314 7.430 1.00 90.94 119 MET A N 1
ATOM 932 C CA . MET A 1 119 ? -5.085 -4.696 7.838 1.00 90.94 119 MET A CA 1
ATOM 933 C C . MET A 1 119 ? -4.670 -5.037 9.272 1.00 90.94 119 MET A C 1
ATOM 935 O O . MET A 1 119 ? -5.199 -5.987 9.841 1.00 90.94 119 MET A O 1
ATOM 939 N N . SER A 1 120 ? -3.746 -4.287 9.869 1.00 89.62 120 SER A N 1
ATOM 940 C CA . SER A 1 120 ? -3.393 -4.432 11.284 1.00 89.62 120 SER A CA 1
ATOM 941 C C . SER A 1 120 ? -4.484 -3.922 12.230 1.00 89.62 120 SER A C 1
ATOM 943 O O . SER A 1 120 ? -4.405 -4.176 13.429 1.00 89.62 120 SER A O 1
ATOM 945 N N . THR A 1 121 ? -5.503 -3.223 11.724 1.00 89.94 121 THR A N 1
ATOM 946 C CA . THR A 1 121 ? -6.658 -2.798 12.526 1.00 89.94 121 THR A CA 1
ATOM 947 C C . THR A 1 121 ? -7.842 -3.746 12.360 1.00 89.94 121 THR A C 1
ATOM 949 O O . THR A 1 121 ? -8.037 -4.346 11.302 1.00 89.94 121 THR A O 1
ATOM 952 N N . GLY A 1 122 ? -8.678 -3.853 13.398 1.00 88.88 122 GLY A N 1
ATOM 953 C CA . GLY A 1 122 ? -9.877 -4.695 13.359 1.00 88.88 122 GLY A CA 1
ATOM 954 C C . GLY A 1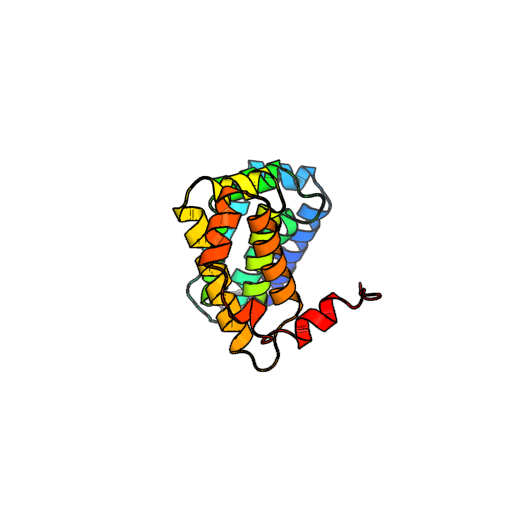 122 ? -10.855 -4.301 12.245 1.00 88.88 122 GLY A C 1
ATOM 955 O O . GLY A 1 122 ? -11.334 -5.176 11.521 1.00 88.88 122 GLY A O 1
ATOM 956 N N . GLU A 1 123 ? -11.100 -2.996 12.066 1.00 88.75 123 GLU A N 1
ATOM 957 C CA . GLU A 1 123 ? -12.008 -2.475 11.032 1.00 88.75 123 GLU A CA 1
ATOM 958 C C . GLU A 1 123 ? -11.464 -2.691 9.617 1.00 88.75 123 GLU A C 1
ATOM 960 O O . GLU A 1 123 ? -12.182 -3.198 8.752 1.00 88.75 123 GLU A O 1
ATOM 965 N N . GLY A 1 124 ? -10.186 -2.378 9.380 1.00 90.75 124 GLY A N 1
ATOM 966 C CA . GLY A 1 124 ? -9.569 -2.576 8.070 1.00 90.75 124 GLY A CA 1
ATOM 967 C C . GLY A 1 124 ? -9.493 -4.053 7.684 1.00 90.75 124 GLY A C 1
ATOM 968 O O . GLY A 1 124 ? -9.855 -4.423 6.567 1.00 90.75 124 GLY A O 1
ATOM 969 N N . LEU A 1 125 ? -9.128 -4.934 8.623 1.00 90.62 125 LEU A N 1
ATOM 970 C CA . LEU A 1 125 ? -9.119 -6.377 8.375 1.00 90.62 125 LEU A CA 1
ATOM 971 C C . LEU A 1 125 ? -10.519 -6.920 8.073 1.00 90.62 125 LEU A C 1
ATOM 973 O O . LEU A 1 125 ? -10.677 -7.780 7.201 1.00 90.62 125 LEU A O 1
ATOM 977 N N . GLN A 1 126 ? -11.540 -6.433 8.785 1.00 91.19 126 GLN A N 1
ATOM 978 C CA . GLN A 1 126 ? -12.928 -6.770 8.494 1.00 91.19 126 GLN A CA 1
ATOM 979 C C . GLN A 1 126 ? -13.296 -6.327 7.078 1.00 91.19 126 GLN A C 1
ATOM 981 O O . GLN A 1 126 ? -13.749 -7.163 6.303 1.00 91.19 126 GLN A O 1
ATOM 986 N N . TYR A 1 127 ? -13.030 -5.079 6.695 1.00 91.06 127 TYR A N 1
ATOM 987 C CA . TYR A 1 127 ? -13.317 -4.599 5.344 1.00 91.06 127 TYR A CA 1
ATOM 988 C C . TYR A 1 127 ? -12.680 -5.467 4.250 1.00 91.06 127 TYR A C 1
ATOM 990 O O . TYR A 1 127 ? -13.379 -5.846 3.304 1.00 91.06 127 TYR A O 1
ATOM 998 N N . CYS A 1 128 ? -11.397 -5.815 4.398 1.00 89.44 128 CYS A N 1
ATOM 999 C CA . CYS A 1 128 ? -10.658 -6.616 3.419 1.00 89.44 128 CYS A CA 1
ATOM 1000 C C . CYS A 1 128 ? -11.188 -8.053 3.293 1.00 89.44 128 CYS A C 1
ATOM 1002 O O . CYS A 1 128 ? -11.100 -8.640 2.220 1.00 89.44 128 CYS A O 1
ATOM 1004 N N . CYS A 1 129 ? -11.732 -8.627 4.373 1.00 88.00 129 CYS A N 1
ATOM 1005 C CA . CYS A 1 129 ? -12.135 -10.039 4.424 1.00 88.00 129 CYS A CA 1
ATOM 1006 C C . CYS A 1 129 ? -13.658 -10.273 4.407 1.00 88.00 129 CYS A C 1
ATOM 1008 O O . CYS A 1 129 ? -14.085 -11.427 4.473 1.00 88.00 129 CYS A O 1
ATOM 1010 N N . VAL A 1 130 ? -14.489 -9.222 4.377 1.00 88.56 130 VAL A N 1
ATOM 1011 C CA . VAL A 1 130 ? -15.961 -9.358 4.361 1.00 88.56 130 VAL A CA 1
ATOM 1012 C C . VAL A 1 130 ? -16.450 -9.938 3.035 1.00 88.56 130 VAL A C 1
ATOM 1014 O O . VAL A 1 130 ? -17.265 -10.860 3.054 1.00 88.56 130 VAL A O 1
ATOM 1017 N N . LEU A 1 131 ? -15.939 -9.432 1.908 1.00 89.44 131 LEU A N 1
ATOM 1018 C CA . LEU A 1 131 ? -16.298 -9.898 0.567 1.00 89.44 131 LEU A CA 1
ATOM 1019 C C . LEU A 1 131 ? -15.155 -10.723 -0.045 1.00 89.44 131 LEU A C 1
ATOM 1021 O O . LEU A 1 131 ? -13.997 -10.309 0.076 1.00 89.44 131 LEU A O 1
ATOM 1025 N N . PRO A 1 132 ? -15.450 -11.839 -0.740 1.00 86.00 132 PRO A N 1
ATOM 1026 C CA . PRO A 1 132 ? -14.433 -12.631 -1.433 1.00 86.00 132 PRO A CA 1
ATOM 1027 C C . PRO A 1 132 ? -13.613 -11.811 -2.434 1.00 86.00 132 PRO A C 1
ATOM 1029 O O . PRO A 1 132 ? -12.392 -11.937 -2.458 1.00 86.00 132 PRO A O 1
ATOM 1032 N N . ASP A 1 133 ? -14.256 -10.921 -3.193 1.00 89.75 133 ASP A N 1
ATOM 1033 C CA . ASP A 1 133 ? -13.593 -10.123 -4.234 1.00 89.75 133 ASP A CA 1
ATOM 1034 C C . ASP A 1 133 ? -12.500 -9.218 -3.662 1.00 89.75 133 ASP A C 1
ATOM 1036 O O . ASP A 1 133 ? -11.415 -9.109 -4.230 1.00 89.75 133 ASP A O 1
ATOM 1040 N N . ARG A 1 134 ? -12.737 -8.628 -2.483 1.00 90.50 134 ARG A N 1
ATOM 1041 C CA . ARG A 1 134 ? -11.737 -7.804 -1.786 1.00 90.50 134 ARG A CA 1
ATOM 1042 C C . ARG A 1 134 ? -10.551 -8.638 -1.325 1.00 90.50 134 ARG A C 1
ATOM 1044 O O . ARG A 1 134 ? -9.411 -8.197 -1.444 1.00 90.50 134 ARG A O 1
ATOM 1051 N N . PHE A 1 135 ? -10.808 -9.849 -0.836 1.00 89.19 135 PHE A N 1
ATOM 1052 C CA . PHE A 1 135 ? -9.743 -10.767 -0.455 1.00 89.19 135 PHE A CA 1
ATOM 1053 C C . PHE A 1 135 ? -8.885 -11.159 -1.664 1.00 89.19 135 PHE A C 1
ATOM 1055 O O . PHE A 1 135 ? -7.663 -11.051 -1.589 1.00 89.19 135 PHE A O 1
ATOM 1062 N N . PHE A 1 136 ? -9.503 -11.570 -2.775 1.00 89.69 136 PHE A N 1
ATOM 1063 C CA . PHE A 1 136 ? -8.772 -11.961 -3.984 1.00 89.69 136 PHE A CA 1
ATOM 1064 C C . PHE A 1 136 ? -8.023 -10.792 -4.620 1.00 89.69 136 PHE A C 1
ATOM 1066 O O . PHE A 1 136 ? -6.909 -10.979 -5.104 1.00 89.69 136 PHE A O 1
ATOM 1073 N N . PHE A 1 137 ? -8.590 -9.588 -4.563 1.00 91.88 137 PHE A N 1
ATOM 1074 C CA . PHE A 1 137 ? -7.908 -8.371 -4.979 1.00 91.88 137 PHE A CA 1
ATOM 1075 C C . PHE A 1 137 ? -6.610 -8.152 -4.182 1.00 91.88 137 PHE A C 1
ATOM 1077 O O . PHE A 1 137 ? -5.539 -8.040 -4.778 1.00 91.88 137 PHE A O 1
ATOM 1084 N N . ILE A 1 138 ? -6.672 -8.176 -2.844 1.00 92.12 138 ILE A N 1
ATOM 1085 C CA . ILE A 1 138 ? -5.484 -7.999 -1.991 1.00 92.12 138 ILE A CA 1
ATOM 1086 C C . ILE A 1 138 ? -4.482 -9.144 -2.177 1.00 92.12 138 ILE A C 1
ATOM 1088 O O . ILE A 1 138 ? -3.292 -8.889 -2.345 1.00 92.12 138 ILE A O 1
ATOM 1092 N N . ASP A 1 139 ? -4.936 -10.397 -2.194 1.00 90.00 139 ASP A N 1
ATOM 1093 C CA . ASP A 1 139 ? -4.064 -11.556 -2.424 1.00 90.00 139 ASP A CA 1
ATOM 1094 C C . ASP A 1 139 ? -3.354 -11.478 -3.787 1.00 90.00 139 ASP A C 1
ATOM 1096 O O . ASP A 1 139 ? -2.158 -11.756 -3.882 1.00 90.00 139 ASP A O 1
ATOM 1100 N N . GLY A 1 140 ? -4.050 -11.016 -4.831 1.00 91.62 140 GLY A N 1
ATOM 1101 C CA . GLY A 1 140 ? -3.472 -10.768 -6.150 1.00 91.62 140 GLY A CA 1
ATOM 1102 C C . GLY A 1 140 ? -2.355 -9.722 -6.127 1.00 91.62 140 GLY A C 1
ATOM 1103 O O . GLY A 1 140 ? -1.297 -9.945 -6.720 1.00 91.62 140 GLY A O 1
ATOM 1104 N N . LEU A 1 141 ? -2.542 -8.613 -5.403 1.00 93.19 141 LEU A N 1
ATOM 1105 C CA . LEU A 1 141 ? -1.503 -7.591 -5.222 1.00 93.19 141 LEU A CA 1
ATOM 1106 C C . LEU A 1 141 ? -0.273 -8.150 -4.491 1.00 93.19 141 LEU A C 1
ATOM 1108 O O . LEU A 1 141 ? 0.855 -7.960 -4.949 1.00 93.19 141 LEU A O 1
ATOM 1112 N N . LEU A 1 142 ? -0.479 -8.884 -3.392 1.00 92.00 142 LEU A N 1
ATOM 1113 C CA . LEU A 1 142 ? 0.610 -9.489 -2.615 1.00 92.00 142 LEU A CA 1
ATOM 1114 C C . LEU A 1 142 ? 1.401 -10.514 -3.443 1.00 92.00 142 LEU A C 1
ATOM 1116 O O . LEU A 1 142 ? 2.631 -10.538 -3.386 1.00 92.00 142 LEU A O 1
ATOM 1120 N N . LYS A 1 143 ? 0.721 -11.321 -4.265 1.00 90.88 143 LYS A N 1
ATOM 1121 C CA . LYS A 1 143 ? 1.362 -12.286 -5.173 1.00 90.88 143 LYS A CA 1
ATOM 1122 C C . LYS A 1 143 ? 2.246 -11.614 -6.217 1.00 90.88 143 LYS A C 1
ATOM 1124 O O . LYS A 1 143 ? 3.370 -12.069 -6.418 1.00 90.88 143 LYS A O 1
ATOM 1129 N N . LYS A 1 144 ? 1.786 -10.521 -6.841 1.00 91.81 144 LYS A N 1
ATOM 1130 C CA . LYS A 1 144 ? 2.602 -9.742 -7.796 1.00 91.81 144 LYS A CA 1
ATOM 1131 C C . LYS A 1 144 ? 3.911 -9.271 -7.155 1.00 91.81 144 LYS A C 1
ATOM 1133 O O . LYS A 1 144 ? 4.970 -9.369 -7.766 1.00 91.81 144 LYS A O 1
ATOM 1138 N N . LEU A 1 145 ? 3.853 -8.826 -5.902 1.00 90.81 145 LEU A N 1
ATOM 1139 C CA . LEU A 1 145 ? 5.025 -8.355 -5.160 1.00 90.81 145 LEU A CA 1
ATOM 1140 C C . LEU A 1 145 ? 5.977 -9.478 -4.752 1.00 90.81 145 LEU A C 1
ATOM 1142 O O . LEU A 1 145 ? 7.188 -9.272 -4.740 1.00 90.81 145 LEU A O 1
ATOM 1146 N N . LEU A 1 146 ? 5.457 -10.667 -4.444 1.00 88.81 146 LEU A N 1
ATOM 1147 C CA . LEU A 1 146 ? 6.299 -11.838 -4.201 1.00 88.81 146 LEU A CA 1
ATOM 1148 C C . LEU A 1 146 ? 7.057 -12.252 -5.462 1.00 88.81 146 LEU A C 1
ATOM 1150 O O . LEU A 1 146 ? 8.262 -12.467 -5.385 1.00 88.81 146 LEU A O 1
ATOM 1154 N N . VAL A 1 147 ? 6.387 -12.285 -6.619 1.00 89.19 147 VAL A N 1
ATOM 1155 C CA . VAL A 1 147 ? 7.044 -12.536 -7.914 1.00 89.19 147 VAL A CA 1
ATOM 1156 C C . VAL A 1 147 ? 8.117 -11.476 -8.181 1.00 89.19 147 VAL A C 1
ATOM 1158 O O . VAL A 1 147 ? 9.249 -11.814 -8.521 1.00 89.19 147 VAL A O 1
ATOM 1161 N N . TYR A 1 148 ? 7.800 -10.201 -7.945 1.00 89.06 148 TYR A N 1
ATOM 1162 C CA . TYR A 1 148 ? 8.761 -9.106 -8.069 1.00 89.06 148 TYR A CA 1
ATOM 1163 C C . TYR A 1 148 ? 9.993 -9.298 -7.167 1.00 89.06 148 TYR A C 1
ATOM 1165 O O . TYR A 1 148 ? 11.118 -9.186 -7.644 1.00 89.06 148 TYR A O 1
ATOM 1173 N N . LEU A 1 149 ? 9.806 -9.668 -5.894 1.00 85.62 149 LEU A N 1
ATOM 1174 C CA . LEU A 1 149 ? 10.913 -9.963 -4.976 1.00 85.62 149 LEU A CA 1
ATOM 1175 C C . LEU A 1 149 ? 11.793 -11.120 -5.460 1.00 85.62 149 LEU A C 1
ATOM 1177 O O . LEU A 1 149 ? 13.003 -11.054 -5.271 1.00 85.62 149 LEU A O 1
ATOM 1181 N N . THR A 1 150 ? 11.215 -12.160 -6.071 1.00 84.12 150 THR A N 1
ATOM 1182 C CA . THR A 1 150 ? 12.001 -13.285 -6.612 1.00 84.12 150 THR A CA 1
ATOM 1183 C C . THR A 1 150 ? 12.798 -12.926 -7.861 1.00 84.12 150 THR A C 1
ATOM 1185 O O . THR A 1 150 ? 13.842 -13.520 -8.103 1.00 84.12 150 THR A O 1
ATOM 1188 N N . ALA A 1 151 ? 12.323 -11.956 -8.645 1.00 85.38 151 ALA A N 1
ATOM 1189 C CA . ALA A 1 151 ? 13.019 -11.482 -9.836 1.00 85.38 151 ALA A CA 1
ATOM 1190 C C . ALA A 1 151 ? 14.174 -10.519 -9.507 1.00 85.38 151 ALA A C 1
ATOM 1192 O O . ALA A 1 151 ? 15.021 -10.259 -10.359 1.00 85.38 151 ALA A O 1
ATOM 1193 N N . MET A 1 152 ? 14.218 -9.976 -8.286 1.00 78.81 152 MET A N 1
ATOM 1194 C CA . MET A 1 152 ? 15.293 -9.087 -7.854 1.00 78.81 152 MET A CA 1
ATOM 1195 C C . MET A 1 152 ? 16.532 -9.876 -7.424 1.00 78.81 152 MET A C 1
ATOM 1197 O O . MET A 1 152 ? 16.446 -10.789 -6.608 1.00 78.81 152 MET A O 1
ATOM 1201 N N . GLY A 1 153 ? 17.705 -9.468 -7.922 1.00 70.69 153 GLY A N 1
ATOM 1202 C CA . GLY A 1 153 ? 18.984 -10.084 -7.547 1.00 70.69 153 GLY A CA 1
ATOM 1203 C C . GLY A 1 153 ? 19.318 -9.940 -6.057 1.00 70.69 153 GLY A C 1
ATOM 1204 O O . GLY A 1 153 ? 19.904 -10.842 -5.466 1.00 70.69 153 GLY A O 1
ATOM 1205 N N . THR A 1 154 ? 18.902 -8.837 -5.428 1.00 72.12 154 THR A N 1
ATOM 1206 C CA . THR A 1 154 ? 19.007 -8.612 -3.981 1.00 72.12 154 THR A CA 1
ATOM 1207 C C . THR A 1 154 ? 17.625 -8.273 -3.412 1.00 72.12 154 THR A C 1
ATOM 1209 O O . THR A 1 154 ? 17.107 -7.176 -3.628 1.00 72.12 154 THR A O 1
ATOM 1212 N N . PRO A 1 155 ? 16.967 -9.203 -2.700 1.00 76.00 155 PRO A N 1
ATOM 1213 C CA . PRO A 1 155 ? 15.608 -8.964 -2.243 1.00 76.00 155 PRO A CA 1
ATOM 1214 C C . PRO A 1 155 ? 15.567 -7.962 -1.080 1.00 76.00 155 PRO A C 1
ATOM 1216 O O . PRO A 1 155 ? 16.371 -8.022 -0.151 1.00 76.00 155 PRO A O 1
ATOM 1219 N N . CYS A 1 156 ? 14.590 -7.052 -1.116 1.00 78.12 156 CYS A N 1
ATOM 1220 C CA . CYS A 1 156 ? 14.413 -5.994 -0.121 1.00 78.12 156 CYS A CA 1
ATOM 1221 C C . CYS A 1 156 ? 13.785 -6.542 1.186 1.00 78.12 156 CYS A C 1
ATOM 1223 O O . CYS A 1 156 ? 12.619 -6.963 1.169 1.00 78.12 156 CYS A O 1
ATOM 1225 N N . PRO A 1 157 ? 14.493 -6.523 2.339 1.00 81.00 157 PRO A N 1
ATOM 1226 C CA . PRO A 1 157 ? 13.990 -7.120 3.582 1.00 81.00 157 PRO A CA 1
ATOM 1227 C C . PRO A 1 157 ? 12.755 -6.418 4.159 1.00 81.00 157 PRO A C 1
ATOM 1229 O O . PRO A 1 157 ? 11.871 -7.073 4.713 1.00 81.00 157 PRO A O 1
ATOM 1232 N N . SER A 1 158 ? 12.666 -5.092 4.033 1.00 82.00 158 SER A N 1
ATOM 1233 C CA . SER A 1 158 ? 11.538 -4.296 4.533 1.00 82.00 158 SER A CA 1
ATOM 1234 C C . SER A 1 158 ? 10.245 -4.621 3.783 1.00 82.00 158 SER A C 1
ATOM 1236 O O . SER A 1 158 ? 9.230 -4.906 4.421 1.00 82.00 158 SER A O 1
ATOM 1238 N N . LEU A 1 159 ? 10.295 -4.681 2.448 1.00 84.44 159 LEU A N 1
ATOM 1239 C CA . LEU A 1 159 ? 9.165 -5.101 1.616 1.00 84.44 159 LEU A CA 1
ATOM 1240 C C . LEU A 1 159 ? 8.716 -6.529 1.959 1.00 84.44 159 LEU A C 1
ATOM 1242 O O . LEU A 1 159 ? 7.528 -6.769 2.179 1.00 84.44 159 LEU A O 1
ATOM 1246 N N . PHE A 1 160 ? 9.656 -7.470 2.080 1.00 85.94 160 PHE A N 1
ATOM 1247 C CA . PHE A 1 160 ? 9.339 -8.846 2.466 1.00 85.94 160 PHE A CA 1
ATOM 1248 C C . PHE A 1 160 ? 8.669 -8.922 3.847 1.00 85.94 160 PHE A C 1
ATOM 1250 O O . PHE A 1 160 ? 7.646 -9.588 4.015 1.00 85.94 160 PHE A O 1
ATOM 1257 N N . ASN A 1 161 ? 9.189 -8.191 4.835 1.00 85.19 161 ASN A N 1
ATOM 1258 C CA . ASN A 1 161 ? 8.621 -8.169 6.180 1.00 85.19 161 ASN A CA 1
ATOM 1259 C C . ASN A 1 161 ? 7.184 -7.639 6.214 1.00 85.19 161 ASN A C 1
ATOM 1261 O O . ASN A 1 161 ? 6.369 -8.161 6.984 1.00 85.19 161 ASN A O 1
ATOM 1265 N N . LEU A 1 162 ? 6.876 -6.646 5.377 1.00 87.06 162 LEU A N 1
ATOM 1266 C CA . LEU A 1 162 ? 5.528 -6.111 5.201 1.00 87.06 162 LEU A CA 1
ATOM 1267 C C . LEU A 1 162 ? 4.584 -7.125 4.547 1.00 87.06 162 LEU A C 1
ATOM 1269 O O . LEU A 1 162 ? 3.454 -7.278 5.011 1.00 87.06 1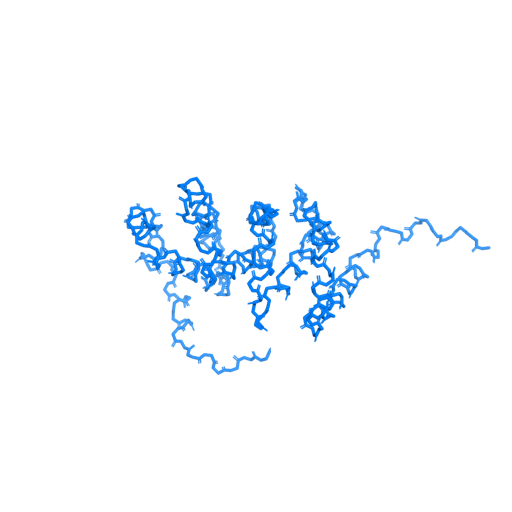62 LEU A O 1
ATOM 1273 N N . LEU A 1 163 ? 5.042 -7.863 3.532 1.00 88.69 163 LEU A N 1
ATOM 1274 C CA . LEU A 1 163 ? 4.255 -8.927 2.896 1.00 88.69 163 LEU A CA 1
ATOM 1275 C C . LEU A 1 163 ? 3.914 -10.045 3.883 1.00 88.69 163 LEU A C 1
ATOM 1277 O O . LEU A 1 163 ? 2.757 -10.452 3.989 1.00 88.69 163 LEU A O 1
ATOM 1281 N N . VAL A 1 164 ? 4.901 -10.502 4.658 1.00 86.50 164 VAL A N 1
ATOM 1282 C CA . VAL A 1 164 ? 4.682 -11.484 5.730 1.00 86.50 164 VAL A CA 1
ATOM 1283 C C . VAL A 1 164 ? 3.693 -10.937 6.763 1.00 86.50 164 VAL A C 1
ATOM 1285 O O . VAL A 1 164 ? 2.807 -11.667 7.208 1.00 86.50 164 VAL A O 1
ATOM 1288 N N . GLY A 1 165 ? 3.790 -9.648 7.106 1.00 87.38 165 GLY A N 1
ATOM 1289 C CA . GLY A 1 165 ? 2.822 -8.955 7.961 1.00 87.38 165 GLY A CA 1
ATOM 1290 C C . GLY A 1 165 ? 1.396 -9.019 7.410 1.00 87.38 165 GLY A C 1
ATOM 1291 O O . GLY A 1 165 ? 0.484 -9.423 8.130 1.00 87.38 165 GLY A O 1
ATOM 1292 N N . CYS A 1 166 ? 1.213 -8.743 6.117 1.00 90.25 166 CYS A N 1
ATOM 1293 C CA . CYS A 1 166 ? -0.089 -8.819 5.455 1.00 90.25 166 CYS A CA 1
ATOM 1294 C C . CYS A 1 166 ? -0.680 -10.233 5.530 1.00 90.25 166 CYS A C 1
ATOM 1296 O O . CYS A 1 166 ? -1.822 -10.399 5.957 1.00 90.25 166 CYS A O 1
ATOM 1298 N N . TYR A 1 167 ? 0.096 -11.266 5.186 1.00 88.38 167 TYR A N 1
ATOM 1299 C CA . TYR A 1 167 ? -0.366 -12.657 5.270 1.00 88.38 167 TYR A CA 1
ATOM 1300 C C . TYR A 1 167 ? -0.665 -13.097 6.708 1.00 88.38 167 TYR A C 1
ATOM 1302 O O . TYR A 1 167 ? -1.649 -13.803 6.944 1.00 88.38 167 TYR A O 1
ATOM 1310 N N . THR A 1 168 ? 0.126 -12.632 7.679 1.00 87.25 168 THR A N 1
ATOM 1311 C CA . THR A 1 168 ? -0.131 -12.869 9.106 1.00 87.25 168 THR A CA 1
ATOM 1312 C C . THR A 1 168 ? -1.456 -12.235 9.524 1.00 87.25 168 THR A C 1
ATOM 1314 O O . THR A 1 168 ? -2.297 -12.915 10.110 1.00 87.25 168 THR A O 1
ATOM 1317 N N . ASN A 1 169 ? -1.699 -10.979 9.137 1.00 88.25 169 ASN A N 1
ATOM 1318 C CA . ASN A 1 169 ? -2.952 -10.279 9.413 1.00 88.25 169 ASN A CA 1
ATOM 1319 C C . ASN A 1 169 ? -4.163 -11.013 8.808 1.00 88.25 169 ASN A C 1
ATOM 1321 O O . ASN A 1 169 ? -5.156 -11.248 9.496 1.00 88.25 169 ASN A O 1
ATOM 1325 N N . LEU A 1 170 ? -4.064 -11.458 7.549 1.00 86.88 170 LEU A N 1
ATOM 1326 C CA . LEU A 1 170 ? -5.114 -12.249 6.891 1.00 86.88 170 LEU A CA 1
ATOM 1327 C C . LEU A 1 170 ? -5.395 -13.561 7.631 1.00 86.88 170 LEU A C 1
ATOM 1329 O O . LEU A 1 170 ? -6.547 -13.985 7.714 1.00 86.88 170 LEU A O 1
ATOM 1333 N N . SER A 1 171 ? -4.369 -14.200 8.196 1.00 85.94 171 SER A N 1
ATOM 1334 C CA . SER A 1 171 ? -4.513 -15.484 8.887 1.00 85.94 171 SER A CA 1
ATOM 1335 C C . SER A 1 171 ? -5.361 -15.415 10.164 1.00 85.94 171 SER A C 1
ATOM 1337 O O . SER A 1 171 ? -5.968 -16.425 10.536 1.00 85.94 171 SER A O 1
ATOM 1339 N N . TYR A 1 172 ? -5.482 -14.235 10.788 1.00 85.06 172 TYR A N 1
ATOM 1340 C CA . TYR A 1 172 ? -6.329 -14.037 11.968 1.00 85.06 172 TYR A CA 1
ATOM 1341 C C . TYR A 1 172 ? -7.827 -14.173 11.665 1.00 85.06 172 TYR A C 1
ATOM 1343 O O . TYR A 1 172 ? -8.611 -14.444 12.575 1.00 85.06 172 TYR A O 1
ATOM 1351 N N . LYS A 1 173 ? -8.263 -14.033 10.403 1.00 81.00 173 LYS A N 1
ATOM 1352 C CA . LYS A 1 173 ? -9.666 -14.267 10.032 1.00 81.00 173 LYS A CA 1
ATOM 1353 C C . LYS A 1 173 ? -9.897 -15.741 9.664 1.00 81.00 173 LYS A C 1
ATOM 1355 O O . LYS A 1 173 ? -9.314 -16.232 8.696 1.00 81.00 173 LYS A O 1
ATOM 1360 N N . PRO A 1 174 ? -10.821 -16.458 10.343 1.00 76.44 174 PRO A N 1
ATOM 1361 C CA . PRO A 1 174 ? -11.034 -17.894 10.118 1.00 76.44 174 PRO A CA 1
ATOM 1362 C C . PRO A 1 174 ? -11.435 -18.254 8.681 1.00 76.44 174 PRO A C 1
ATOM 1364 O O . PRO A 1 174 ? -11.044 -19.298 8.157 1.00 76.44 174 PRO A O 1
ATOM 1367 N N . ARG A 1 175 ? -12.226 -17.388 8.030 1.00 73.75 175 ARG A N 1
ATOM 1368 C CA . ARG A 1 175 ? -12.641 -17.553 6.625 1.00 73.75 175 ARG A CA 1
ATOM 1369 C C . ARG A 1 175 ? -11.433 -17.480 5.693 1.00 73.75 175 ARG A C 1
ATOM 1371 O O . ARG A 1 175 ? -11.223 -18.375 4.880 1.00 73.75 175 ARG A O 1
ATOM 1378 N N . THR A 1 176 ? -10.600 -16.472 5.900 1.00 74.00 176 THR A N 1
ATOM 1379 C CA . THR A 1 176 ? -9.395 -16.200 5.124 1.00 74.00 176 THR A CA 1
ATOM 1380 C C . THR A 1 176 ? -8.329 -17.271 5.328 1.00 74.00 176 THR A C 1
ATOM 1382 O O . THR A 1 176 ? -7.736 -17.728 4.360 1.00 74.00 176 THR A O 1
ATOM 1385 N N . ARG A 1 177 ? -8.160 -17.786 6.554 1.00 76.25 177 ARG A N 1
ATOM 1386 C CA . ARG A 1 177 ? -7.237 -18.894 6.865 1.00 76.25 177 ARG A CA 1
ATOM 1387 C C . ARG A 1 177 ? -7.490 -20.142 6.010 1.00 76.25 177 ARG A C 1
ATOM 1389 O O . ARG A 1 177 ? -6.539 -20.804 5.600 1.00 76.25 177 ARG A O 1
ATOM 1396 N N . ARG A 1 178 ? -8.757 -20.459 5.713 1.00 70.62 178 ARG A N 1
ATOM 1397 C CA . ARG A 1 178 ? -9.119 -21.575 4.817 1.00 70.62 178 ARG A CA 1
ATOM 1398 C C . ARG A 1 178 ? -8.765 -21.289 3.358 1.00 70.62 178 ARG A C 1
ATOM 1400 O O . ARG A 1 178 ? -8.284 -22.193 2.682 1.00 70.62 178 ARG A O 1
ATOM 1407 N N . GLY A 1 179 ? -8.956 -20.051 2.901 1.00 67.94 179 GLY A N 1
ATOM 1408 C CA . GLY A 1 179 ? -8.518 -19.607 1.576 1.00 67.94 179 GLY A CA 1
ATOM 1409 C C . GLY A 1 179 ? -6.997 -19.649 1.435 1.00 67.94 179 GLY A C 1
ATOM 1410 O O . GLY A 1 179 ? -6.480 -20.265 0.510 1.00 67.94 179 GLY A O 1
ATOM 1411 N N . LEU A 1 180 ? -6.266 -19.097 2.404 1.00 73.31 180 LEU A N 1
ATOM 1412 C CA . LEU A 1 180 ? -4.802 -19.074 2.399 1.00 73.31 180 LEU A CA 1
ATOM 1413 C C . LEU A 1 180 ? -4.197 -20.477 2.310 1.00 73.31 180 LEU A C 1
ATOM 1415 O O . LEU A 1 180 ? -3.254 -20.665 1.559 1.00 73.31 180 LEU A O 1
ATOM 1419 N N . ARG A 1 181 ? -4.767 -21.496 2.969 1.00 69.75 181 ARG A N 1
ATOM 1420 C CA . ARG A 1 181 ? -4.284 -22.886 2.820 1.00 69.75 181 ARG A CA 1
ATOM 1421 C C . ARG A 1 181 ? -4.289 -23.400 1.376 1.00 69.75 181 ARG A C 1
ATOM 1423 O O . ARG A 1 181 ? -3.527 -24.307 1.074 1.00 69.75 181 ARG A O 1
ATOM 1430 N N . ARG A 1 182 ? -5.149 -22.858 0.511 1.00 65.62 182 ARG A N 1
ATOM 1431 C CA . ARG A 1 182 ? -5.245 -23.239 -0.907 1.00 65.62 182 ARG A CA 1
ATOM 1432 C C . ARG A 1 182 ? -4.490 -22.288 -1.833 1.00 65.62 182 ARG A C 1
ATOM 1434 O O . ARG A 1 182 ? -4.081 -22.705 -2.907 1.00 65.62 182 ARG A O 1
ATOM 1441 N N . TYR A 1 183 ? -4.331 -21.027 -1.430 1.00 66.88 183 TYR A N 1
ATOM 1442 C CA . TYR A 1 183 ? -3.856 -19.956 -2.308 1.00 66.88 183 TYR A CA 1
ATOM 1443 C C . TYR A 1 183 ? -2.515 -19.340 -1.901 1.00 66.88 183 TYR A C 1
ATOM 1445 O O . TYR A 1 183 ? -2.035 -18.474 -2.637 1.00 66.88 183 TYR A O 1
ATOM 1453 N N . LEU A 1 184 ? -1.911 -19.750 -0.775 1.00 71.44 184 LEU A N 1
ATOM 1454 C CA . LEU A 1 184 ? -0.614 -19.216 -0.365 1.00 71.44 184 LEU A CA 1
ATOM 1455 C C . LEU A 1 184 ? 0.452 -19.611 -1.399 1.00 71.44 184 LEU A C 1
ATOM 1457 O O . LEU A 1 184 ? 0.595 -20.798 -1.700 1.00 71.44 184 LEU A O 1
ATOM 1461 N N . PRO A 1 185 ? 1.212 -18.650 -1.944 1.00 71.88 185 PRO A N 1
ATOM 1462 C CA . PRO A 1 185 ? 2.257 -18.962 -2.906 1.00 71.88 185 PRO A CA 1
ATOM 1463 C C . PRO A 1 185 ? 3.330 -19.873 -2.297 1.00 71.88 185 PRO A C 1
ATOM 1465 O O . PRO A 1 185 ? 3.890 -19.582 -1.239 1.00 71.88 185 PRO A O 1
ATOM 1468 N N . ALA A 1 186 ? 3.657 -20.954 -3.013 1.00 67.31 186 ALA A N 1
ATOM 1469 C CA . ALA A 1 186 ? 4.656 -21.945 -2.601 1.00 67.31 186 ALA A CA 1
ATOM 1470 C C . ALA A 1 186 ? 6.053 -21.340 -2.351 1.00 67.31 186 ALA A C 1
ATOM 1472 O O . ALA A 1 186 ? 6.827 -21.889 -1.571 1.00 67.31 186 ALA A O 1
ATOM 1473 N N . MET A 1 187 ? 6.338 -20.175 -2.949 1.00 66.00 187 MET A N 1
ATOM 1474 C CA . MET A 1 187 ? 7.576 -19.400 -2.771 1.00 66.00 187 MET A CA 1
ATOM 1475 C C . MET A 1 187 ? 7.842 -18.990 -1.314 1.00 66.00 187 MET A C 1
ATOM 1477 O O . MET A 1 187 ? 8.975 -18.713 -0.934 1.00 66.00 187 MET A O 1
ATOM 1481 N N . LEU A 1 188 ? 6.801 -18.928 -0.478 1.00 64.75 188 LEU A N 1
ATOM 1482 C CA . LEU A 1 188 ? 6.961 -18.652 0.951 1.00 64.75 188 LEU A CA 1
ATOM 1483 C C . LEU A 1 188 ? 7.434 -19.881 1.747 1.00 64.75 188 LEU A C 1
ATOM 1485 O O . LEU A 1 188 ? 7.897 -19.721 2.873 1.00 64.75 188 LEU A O 1
ATOM 1489 N N . PHE A 1 189 ? 7.337 -21.088 1.179 1.00 64.62 189 PHE A N 1
ATOM 1490 C CA . PHE A 1 189 ? 7.634 -22.354 1.860 1.00 64.62 189 PHE A CA 1
ATOM 1491 C C . PHE A 1 189 ? 8.812 -23.132 1.265 1.00 64.62 189 PHE A C 1
ATOM 1493 O O . PHE A 1 189 ? 9.399 -23.963 1.948 1.00 64.62 189 PHE A O 1
ATOM 1500 N N . ASN A 1 190 ? 9.181 -22.873 0.015 1.00 67.31 190 ASN A N 1
ATOM 1501 C CA . ASN A 1 190 ? 10.228 -23.597 -0.716 1.00 67.31 190 ASN A CA 1
ATOM 1502 C C . ASN A 1 190 ? 11.663 -23.094 -0.432 1.00 67.31 190 ASN A C 1
ATOM 1504 O O . ASN A 1 190 ? 12.578 -23.384 -1.197 1.00 67.31 190 ASN A O 1
ATOM 1508 N N . GLY A 1 191 ? 11.864 -22.297 0.620 1.00 62.50 191 GLY A N 1
ATOM 1509 C CA . GLY A 1 191 ? 13.180 -21.765 0.985 1.00 62.50 191 GLY A CA 1
ATOM 1510 C C . GLY A 1 191 ? 13.691 -20.611 0.114 1.00 62.50 191 GLY A C 1
ATOM 1511 O O . GLY A 1 191 ? 14.774 -20.105 0.400 1.00 62.50 191 GLY A O 1
ATOM 1512 N N . THR A 1 192 ? 12.926 -20.121 -0.876 1.00 70.69 192 THR A N 1
ATOM 1513 C CA . THR A 1 192 ? 13.340 -18.995 -1.742 1.00 70.69 192 THR A CA 1
ATOM 1514 C C . THR A 1 192 ? 13.735 -17.747 -0.942 1.00 70.69 192 THR A C 1
ATOM 1516 O O . THR A 1 192 ? 14.663 -17.038 -1.317 1.00 70.69 192 THR A O 1
ATOM 1519 N N . PHE A 1 193 ? 13.093 -17.509 0.204 1.00 72.62 193 PHE A N 1
ATOM 1520 C CA . PHE A 1 193 ? 13.381 -16.368 1.081 1.00 72.62 193 PHE A CA 1
ATOM 1521 C C . PHE A 1 193 ? 14.138 -16.740 2.367 1.00 72.62 193 PHE A C 1
ATOM 1523 O O . PHE A 1 193 ? 14.133 -15.963 3.322 1.00 72.62 193 PHE A O 1
ATOM 1530 N N . ALA A 1 194 ? 14.804 -17.902 2.425 1.00 68.12 194 ALA A N 1
ATOM 1531 C CA . ALA A 1 194 ? 15.494 -18.375 3.633 1.00 68.12 194 ALA A CA 1
ATOM 1532 C C . ALA A 1 194 ? 16.511 -17.355 4.186 1.00 68.12 194 ALA A C 1
ATOM 1534 O O . ALA A 1 194 ? 16.573 -17.137 5.396 1.00 68.12 194 ALA A O 1
ATOM 1535 N N . CYS A 1 195 ? 17.238 -16.657 3.305 1.00 66.31 195 CYS A N 1
ATOM 1536 C CA . CYS A 1 195 ? 18.178 -15.600 3.690 1.00 66.31 195 CYS A CA 1
ATOM 1537 C C . CYS A 1 195 ? 17.480 -14.406 4.377 1.00 66.31 195 CYS A C 1
ATOM 1539 O O . CYS A 1 195 ? 17.945 -13.916 5.403 1.00 66.31 195 CYS A O 1
ATOM 1541 N N . LEU A 1 196 ? 16.315 -13.980 3.878 1.00 66.19 196 LEU A N 1
ATOM 1542 C CA . LEU A 1 196 ? 15.540 -12.878 4.464 1.00 66.19 196 LEU A CA 1
ATOM 1543 C C . LEU A 1 196 ? 14.858 -13.272 5.779 1.00 66.19 196 LEU A C 1
ATOM 1545 O O . LEU A 1 196 ? 14.734 -12.452 6.689 1.00 66.19 196 L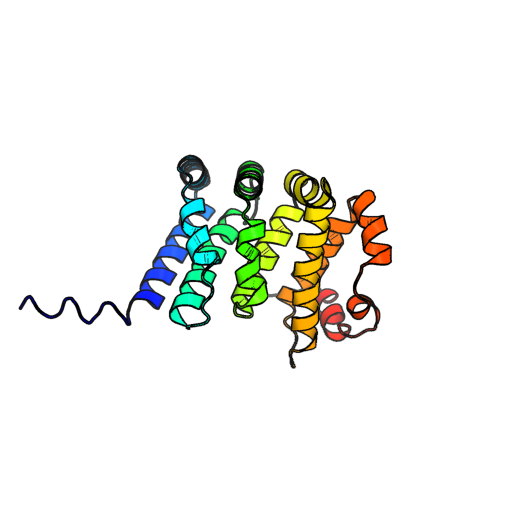EU A O 1
ATOM 1549 N N . LEU A 1 197 ? 14.435 -14.532 5.899 1.00 65.31 197 LEU A N 1
ATOM 1550 C CA . LEU A 1 197 ? 13.865 -15.071 7.134 1.00 65.31 197 LEU A CA 1
ATOM 1551 C C . LEU A 1 197 ? 14.901 -15.108 8.265 1.00 65.31 197 LEU A C 1
ATOM 1553 O O . LEU A 1 197 ? 14.563 -14.799 9.407 1.00 65.31 197 LEU A O 1
ATOM 1557 N N . ALA A 1 198 ? 16.167 -15.395 7.946 1.00 60.84 198 ALA A N 1
ATOM 1558 C CA . ALA A 1 198 ? 17.261 -15.339 8.914 1.00 60.84 198 ALA A CA 1
ATOM 1559 C C . ALA A 1 198 ? 17.498 -13.914 9.453 1.00 60.84 198 ALA A C 1
ATOM 1561 O O . ALA A 1 198 ? 17.790 -13.746 10.637 1.00 60.84 198 ALA A O 1
ATOM 1562 N N . VAL A 1 199 ? 17.316 -12.881 8.620 1.00 59.72 199 VAL A N 1
ATOM 1563 C CA . VAL A 1 199 ? 17.426 -11.470 9.039 1.00 59.72 199 VAL A CA 1
ATOM 1564 C C . VAL A 1 199 ? 16.296 -11.078 9.995 1.00 59.72 199 VAL A C 1
ATOM 1566 O O . VAL A 1 199 ? 16.543 -10.361 10.958 1.00 59.72 199 VAL A O 1
ATOM 1569 N N . ARG A 1 200 ? 15.073 -11.585 9.794 1.00 53.22 200 ARG A N 1
ATOM 1570 C CA . ARG A 1 200 ? 13.927 -11.311 10.682 1.00 53.22 200 ARG A CA 1
ATOM 1571 C C . ARG A 1 200 ? 14.087 -11.916 12.083 1.00 53.22 200 ARG A C 1
ATOM 1573 O O . ARG A 1 200 ? 13.547 -11.372 13.041 1.00 53.22 200 ARG A O 1
ATOM 1580 N N . LEU A 1 201 ? 14.790 -13.044 12.199 1.00 47.62 201 LEU A N 1
ATOM 1581 C CA . LEU A 1 201 ? 15.029 -13.731 13.474 1.00 47.62 201 LEU A CA 1
ATOM 1582 C C . LEU A 1 201 ? 16.200 -13.147 14.271 1.00 47.62 201 LEU A C 1
ATOM 1584 O O . LEU A 1 201 ? 16.328 -13.452 15.455 1.00 47.62 201 LEU A O 1
ATOM 1588 N N . LYS A 1 202 ? 17.035 -12.294 13.666 1.00 34.59 202 LYS A N 1
ATOM 1589 C CA . LYS A 1 202 ? 17.987 -11.489 14.430 1.00 34.59 202 LYS A CA 1
ATOM 1590 C C . LYS A 1 202 ? 17.235 -10.287 15.009 1.00 34.59 202 LYS 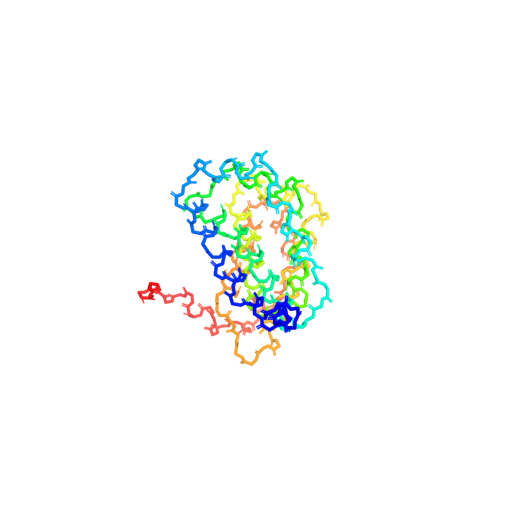A C 1
ATOM 1592 O O . LYS A 1 202 ? 16.782 -9.448 14.229 1.00 34.59 202 LYS A O 1
ATOM 1597 N N . PRO A 1 203 ? 17.079 -10.172 16.342 1.00 32.09 203 PRO A N 1
ATOM 1598 C CA . PRO A 1 203 ? 16.517 -8.970 16.935 1.00 32.09 203 PRO A CA 1
ATOM 1599 C C . PRO A 1 203 ? 17.407 -7.797 16.533 1.00 32.09 203 PRO A C 1
ATOM 1601 O O . PRO A 1 203 ? 18.598 -7.762 16.841 1.00 32.09 203 PRO A O 1
ATOM 1604 N N . SER A 1 204 ? 16.832 -6.872 15.774 1.00 35.19 204 SER A N 1
ATOM 1605 C CA . SER A 1 204 ? 17.490 -5.645 15.355 1.00 35.19 204 SER A CA 1
ATOM 1606 C C . SER A 1 204 ? 17.669 -4.760 16.589 1.00 35.19 204 SER A C 1
ATOM 1608 O O . SER A 1 204 ? 16.811 -3.950 16.927 1.00 35.19 204 SER A O 1
ATOM 1610 N N . HIS A 1 205 ? 18.783 -4.938 17.292 1.00 33.00 205 HIS A N 1
ATOM 1611 C CA . HIS A 1 205 ? 19.464 -3.793 17.874 1.00 33.00 205 HIS A CA 1
ATOM 1612 C C . HIS A 1 205 ? 19.978 -2.943 16.697 1.00 33.00 205 HIS A C 1
ATOM 1614 O O . HIS A 1 205 ? 20.622 -3.490 15.803 1.00 33.00 205 HIS A O 1
ATOM 1620 N N . TYR A 1 206 ? 19.697 -1.634 16.732 1.00 30.62 206 TYR A N 1
ATOM 1621 C CA . TYR A 1 206 ? 20.093 -0.586 15.766 1.00 30.62 206 TYR A CA 1
ATOM 1622 C C . TYR A 1 206 ? 19.284 -0.616 14.442 1.00 30.62 206 TYR A C 1
ATOM 1624 O O . TYR A 1 206 ? 19.061 -1.676 13.875 1.00 30.62 206 TYR A O 1
ATOM 1632 N N . CYS A 1 207 ? 18.741 0.472 13.885 1.00 27.91 207 CYS A N 1
ATOM 1633 C CA . CYS A 1 207 ? 19.079 1.895 13.922 1.00 27.91 207 CYS A CA 1
ATOM 1634 C C . CYS A 1 207 ? 17.818 2.781 13.787 1.00 27.91 207 CYS A C 1
ATOM 1636 O O . CYS A 1 207 ? 16.776 2.317 13.325 1.00 27.91 207 CYS A O 1
ATOM 1638 N N . PHE A 1 208 ? 17.993 4.036 14.212 1.00 28.59 208 PHE A N 1
ATOM 1639 C CA . PHE A 1 208 ? 17.083 5.186 14.186 1.00 28.59 208 PHE A CA 1
ATOM 1640 C C . PHE A 1 208 ? 16.519 5.537 12.803 1.00 28.59 208 PHE A C 1
ATOM 1642 O O . PHE A 1 208 ? 17.235 5.308 11.803 1.00 28.59 208 PHE A O 1
#

pLDDT: mean 78.12, std 17.92, range [23.38, 94.31]

Secondary structure (DSSP, 8-state):
---SSSGGGSSSHHHHHHHHHHHHHHHHHH-HHHHHHHHHTTGGGGGHHHHT-----HHHHHHHHHHHHHHHHHTSSSPPHHHHHHHHHTTHHHHHHHHHHHS-HHHHHHHHHHHHHHHTSHHHHHHHHHSHHHHHHHHHHHHHHHHHHHHSSS--HHHHHHHHHHHHHHHTSHHHHHHHHHHS-GGGTSSTTHHHHHHHHS------

InterPro domains:
  IPR007216 CCR4-NOT transcription complex subunit 9 [PF04078] (23-197)
  IPR007216 CCR4-NOT transcription complex subunit 9 [PTHR12262] (23-197)
  IPR011989 Armadillo-like helical [G3DSA:1.25.10.10] (17-202)

Radius of gyration: 18.6 Å; chains: 1; bounding box: 36×66×37 Å

Foldseek 3Di:
DPPPPPVVPPPPCLPVVLVVLVVLLVCVLVDVVVVVVCLVVVVLLVLLVLLQPQDAPPSSLSSNLSSLSSLLSCLPPPNDPVSLVSCLVSVVLVSLQSLLPRHDPSSNLSSLSNLLSSLVDPVSVCSCPVDPVSVVVVLVSLVSVLVVQLPDPDGDLSSVVSSVSNVVSLCVDPVSVVVCVVRPDCCVPPCSCVVSVVVVPPPDPDDD

Sequence (208 aa):
MIIKRVDDLHNTIPSTFDSTLQNLSTCITHYPETRNRFLKADMPTYFYPLMDINLTDKPLECLRLGALGVIAHMLKLPADTAVVRYLVNTSCLQHCTKAIEIGSTESKTIAVFIINKIMSTGEGLQYCCVLPDRFFFIDGLLKKLLVYLTAMGTPCPSLFNLLVGCYTNLSYKPRTRRGLRRYLPAMLFNGTFACLLAVRLKPSHYCF